Protein AF-A0A1B6JNM9-F1 (afdb_monomer_lite)

Structure (mmCIF, N/CA/C/O backbone):
data_AF-A0A1B6JNM9-F1
#
_entry.id   AF-A0A1B6JNM9-F1
#
loop_
_atom_site.group_PDB
_atom_site.id
_atom_site.type_symbol
_atom_site.label_atom_id
_atom_site.label_alt_id
_atom_site.label_comp_id
_atom_site.label_asym_id
_atom_site.label_entity_id
_atom_site.label_seq_id
_atom_site.pdbx_PDB_ins_code
_atom_site.Cartn_x
_atom_site.Cartn_y
_atom_site.Cartn_z
_atom_site.occupancy
_atom_site.B_iso_or_equiv
_atom_site.auth_seq_id
_atom_site.auth_comp_id
_atom_site.auth_asym_id
_atom_site.auth_atom_id
_atom_site.pdbx_PDB_model_num
ATOM 1 N N . THR A 1 1 ? 8.263 12.768 -8.893 1.00 50.78 1 THR A N 1
ATOM 2 C CA . THR A 1 1 ? 8.268 12.253 -10.274 1.00 50.78 1 THR A CA 1
ATOM 3 C C . THR A 1 1 ? 9.257 11.114 -10.328 1.00 50.78 1 THR A C 1
ATOM 5 O O . THR A 1 1 ? 10.409 11.354 -9.995 1.00 50.78 1 THR A O 1
ATOM 8 N N . SER A 1 2 ? 8.808 9.894 -10.632 1.00 65.62 2 SER A N 1
ATOM 9 C CA . SER A 1 2 ? 9.723 8.772 -10.884 1.00 65.62 2 SER A CA 1
ATOM 10 C C . SER A 1 2 ? 10.140 8.798 -12.348 1.00 65.62 2 SER A C 1
ATOM 12 O O . SER A 1 2 ? 9.309 9.131 -13.192 1.00 65.62 2 SER A O 1
ATOM 14 N N . MET A 1 3 ? 11.403 8.494 -12.642 1.00 80.25 3 MET A N 1
ATOM 15 C CA . MET A 1 3 ? 11.956 8.592 -14.002 1.00 80.25 3 MET A CA 1
ATOM 16 C C . MET A 1 3 ? 12.302 7.239 -14.626 1.00 80.25 3 MET A C 1
ATOM 18 O O . MET A 1 3 ? 12.676 7.210 -15.795 1.00 80.25 3 MET A O 1
ATOM 22 N N . ILE A 1 4 ? 12.184 6.137 -13.877 1.00 91.81 4 ILE A N 1
ATOM 23 C CA . ILE A 1 4 ? 12.543 4.803 -14.363 1.00 91.81 4 ILE A CA 1
ATOM 24 C C . ILE A 1 4 ? 11.464 3.774 -13.994 1.00 91.81 4 ILE A C 1
ATOM 26 O O . ILE A 1 4 ? 11.081 3.694 -12.824 1.00 91.81 4 ILE A O 1
ATOM 30 N N . PRO A 1 5 ? 10.983 2.970 -14.956 1.00 94.12 5 PRO A N 1
ATOM 31 C CA . PRO A 1 5 ? 10.408 1.659 -14.691 1.00 94.12 5 PRO A CA 1
ATOM 32 C C . PRO A 1 5 ? 11.414 0.765 -13.955 1.00 94.12 5 PRO A C 1
ATOM 34 O O . PRO A 1 5 ? 12.545 0.580 -14.406 1.00 94.12 5 PRO A O 1
ATOM 37 N N . VAL A 1 6 ? 10.989 0.194 -12.833 1.00 95.62 6 VAL A N 1
ATOM 38 C CA . VAL A 1 6 ? 11.752 -0.745 -12.005 1.00 95.62 6 VAL A CA 1
ATOM 39 C C . VAL A 1 6 ? 11.364 -2.164 -12.423 1.00 95.62 6 VAL A C 1
ATOM 41 O O . VAL A 1 6 ? 10.497 -2.805 -11.825 1.00 95.62 6 VAL A O 1
ATOM 44 N N . VAL A 1 7 ? 11.968 -2.623 -13.518 1.00 96.25 7 VAL A N 1
ATOM 45 C CA . VAL A 1 7 ? 11.680 -3.909 -14.166 1.00 96.25 7 VAL A CA 1
ATOM 46 C C . VAL A 1 7 ? 12.997 -4.575 -14.553 1.00 96.25 7 VAL A C 1
ATOM 48 O O . VAL A 1 7 ? 13.847 -3.935 -15.170 1.00 96.25 7 VAL A O 1
ATOM 51 N N . ASP A 1 8 ? 13.156 -5.855 -14.215 1.00 96.50 8 ASP A N 1
ATOM 52 C CA . ASP A 1 8 ? 14.312 -6.644 -14.639 1.00 96.50 8 ASP A CA 1
ATOM 53 C C . ASP A 1 8 ? 14.248 -6.906 -16.152 1.00 96.50 8 ASP A C 1
ATOM 55 O O . ASP A 1 8 ? 13.318 -7.525 -16.666 1.00 96.50 8 ASP A O 1
ATOM 59 N N . SER A 1 9 ? 15.241 -6.375 -16.855 1.00 96.19 9 SER A N 1
ATOM 60 C CA . SER A 1 9 ? 15.452 -6.479 -18.299 1.00 96.19 9 SER A CA 1
ATOM 61 C C . SER A 1 9 ? 16.778 -7.178 -18.623 1.00 96.19 9 SER A C 1
ATOM 63 O O . SER A 1 9 ? 17.256 -7.095 -19.751 1.00 96.19 9 SER A O 1
ATOM 65 N N . SER A 1 10 ? 17.398 -7.868 -17.661 1.00 95.94 10 SER A N 1
ATOM 66 C CA . SER A 1 10 ? 18.721 -8.488 -17.826 1.00 95.94 10 SER A CA 1
ATOM 67 C C . SER A 1 10 ? 18.779 -9.564 -18.912 1.00 95.94 10 SER A C 1
ATOM 69 O O . SER A 1 10 ? 19.821 -9.743 -19.537 1.00 95.94 10 SER A O 1
ATOM 71 N N . GLY A 1 11 ? 17.649 -10.207 -19.216 1.00 94.19 11 GLY A N 1
ATOM 72 C CA . GLY A 1 11 ? 17.510 -11.146 -20.333 1.00 94.19 11 GLY A CA 1
ATOM 73 C C . GLY A 1 11 ? 17.324 -10.501 -21.715 1.00 94.19 11 GLY A C 1
ATOM 74 O O . GLY A 1 11 ? 17.056 -11.215 -22.677 1.00 94.19 11 GLY A O 1
ATOM 75 N N . ALA A 1 12 ? 17.409 -9.172 -21.856 1.00 95.75 12 ALA A N 1
ATOM 76 C CA . ALA A 1 12 ? 17.079 -8.488 -23.112 1.00 95.75 12 ALA A CA 1
ATOM 77 C C . ALA A 1 12 ? 17.944 -8.917 -24.310 1.00 95.75 12 ALA A C 1
ATOM 79 O O . ALA A 1 12 ? 17.428 -8.981 -25.426 1.00 95.75 12 ALA A O 1
ATOM 80 N N . SER A 1 13 ? 19.217 -9.258 -24.097 1.00 93.31 13 SER A N 1
ATOM 81 C CA . SER A 1 13 ? 20.146 -9.662 -25.165 1.00 93.31 13 SER A CA 1
ATOM 82 C C . SER A 1 13 ? 19.743 -10.956 -25.884 1.00 93.31 13 SER A C 1
ATOM 84 O O . SER A 1 13 ? 20.163 -11.189 -27.017 1.00 93.31 13 SER A O 1
ATOM 86 N N . GLU A 1 14 ? 18.886 -11.784 -25.277 1.00 94.88 14 GLU A N 1
ATOM 87 C CA . GLU A 1 14 ? 18.333 -12.984 -25.919 1.00 94.88 14 GLU A CA 1
ATOM 88 C C . GLU A 1 14 ? 17.315 -12.646 -27.023 1.00 94.88 14 GLU A C 1
ATOM 90 O O . GLU A 1 14 ? 17.137 -13.423 -27.965 1.00 94.88 14 GLU A O 1
ATOM 95 N N . TYR A 1 15 ? 16.649 -11.490 -26.922 1.00 94.75 15 TYR A N 1
ATOM 96 C CA . TYR A 1 15 ? 15.498 -11.129 -27.758 1.00 94.75 15 TYR A CA 1
ATOM 97 C C . TYR A 1 15 ? 15.762 -9.919 -28.662 1.00 94.75 15 TYR A C 1
ATOM 99 O O . TYR A 1 15 ? 15.246 -9.866 -29.780 1.00 94.75 15 TYR A O 1
ATOM 107 N N . TRP A 1 16 ? 16.582 -8.970 -28.209 1.00 95.31 16 TRP A N 1
ATOM 108 C CA . TRP A 1 16 ? 16.870 -7.717 -28.905 1.00 95.31 16 TRP A CA 1
ATOM 109 C C . TRP A 1 16 ? 18.273 -7.756 -29.509 1.00 95.31 16 TRP A C 1
ATOM 111 O O . TRP A 1 16 ? 19.265 -7.877 -28.798 1.00 95.31 16 TRP A O 1
ATOM 121 N N . LYS A 1 17 ? 18.358 -7.657 -30.842 1.00 93.25 17 LYS A N 1
ATOM 122 C CA . LYS A 1 17 ? 19.633 -7.689 -31.592 1.00 93.25 17 LYS A CA 1
ATOM 123 C C . LYS A 1 17 ? 20.199 -6.300 -31.892 1.00 93.25 17 LYS A C 1
ATOM 125 O O . LYS A 1 17 ? 21.282 -6.194 -32.455 1.00 93.25 17 LYS A O 1
ATOM 130 N N . ASP A 1 18 ? 19.433 -5.261 -31.589 1.00 96.12 18 ASP A N 1
ATOM 131 C CA . ASP A 1 18 ? 19.713 -3.849 -31.849 1.00 96.12 18 ASP A CA 1
ATOM 132 C C . ASP A 1 18 ? 20.127 -3.087 -30.580 1.00 96.12 18 ASP A C 1
ATOM 134 O O . ASP A 1 18 ? 20.038 -1.862 -30.560 1.00 96.12 18 ASP A O 1
ATOM 138 N N . LEU A 1 19 ? 20.537 -3.794 -29.521 1.00 96.31 19 LEU A N 1
ATOM 139 C CA . LEU A 1 19 ? 21.015 -3.166 -28.291 1.00 96.31 19 LEU A CA 1
ATOM 140 C C . LEU A 1 19 ? 22.352 -2.457 -28.535 1.00 96.31 19 LEU A C 1
ATOM 142 O O . LEU A 1 19 ? 23.243 -2.999 -29.193 1.00 96.31 19 LEU A O 1
ATOM 146 N N . THR A 1 20 ? 22.500 -1.247 -27.995 1.00 96.75 20 THR A N 1
ATOM 147 C CA . THR A 1 20 ? 23.818 -0.595 -27.907 1.00 96.75 20 THR A CA 1
ATOM 148 C C . THR A 1 20 ? 24.644 -1.195 -26.768 1.00 96.75 20 THR A C 1
ATOM 150 O O . THR A 1 20 ? 24.095 -1.825 -25.864 1.00 96.75 20 THR A O 1
ATOM 153 N N . GLU A 1 21 ? 25.961 -0.967 -26.768 1.00 95.88 21 GLU A N 1
ATOM 154 C CA . GLU A 1 21 ? 26.847 -1.412 -25.678 1.00 95.88 21 GLU A CA 1
ATOM 155 C C . GLU A 1 21 ? 26.369 -0.873 -24.317 1.00 95.88 21 GLU A C 1
ATOM 157 O O . GLU A 1 21 ? 26.336 -1.594 -23.320 1.00 95.88 21 GLU A O 1
ATOM 162 N N . GLU A 1 22 ? 25.907 0.379 -24.277 1.00 95.62 22 GLU A N 1
ATOM 163 C CA . GLU A 1 22 ? 25.342 0.984 -23.072 1.00 95.62 22 GLU A CA 1
ATOM 164 C C . GLU A 1 22 ? 24.016 0.333 -22.660 1.00 95.62 22 GLU A C 1
ATOM 166 O O . GLU A 1 22 ? 23.807 0.083 -21.472 1.00 95.62 22 GLU A O 1
ATOM 171 N N . GLU A 1 23 ? 23.124 0.040 -23.613 1.00 96.81 23 GLU A N 1
ATOM 172 C CA . GLU A 1 23 ? 21.859 -0.648 -23.329 1.00 96.81 23 GLU A CA 1
ATOM 173 C C . GLU A 1 23 ? 22.097 -2.059 -22.777 1.00 96.81 23 GLU A C 1
ATOM 175 O O . GLU A 1 23 ? 21.402 -2.464 -21.846 1.00 96.81 23 GLU A O 1
ATOM 180 N N . GLU A 1 24 ? 23.090 -2.792 -23.287 1.00 96.06 24 GLU A N 1
ATOM 181 C CA . GLU A 1 24 ? 23.466 -4.112 -22.765 1.00 96.06 24 GLU A CA 1
ATOM 182 C C . GLU A 1 24 ? 23.932 -4.037 -21.306 1.00 96.06 24 GLU A C 1
ATOM 184 O O . GLU A 1 24 ? 23.453 -4.802 -20.462 1.00 96.06 24 GLU A O 1
ATOM 189 N N . VAL A 1 25 ? 24.815 -3.084 -20.982 1.00 97.00 25 VAL A N 1
ATOM 190 C CA . VAL A 1 25 ? 25.298 -2.881 -19.606 1.00 97.00 25 VAL A CA 1
ATOM 191 C C . VAL A 1 25 ? 24.153 -2.496 -18.669 1.00 97.00 25 VAL A C 1
ATOM 193 O O . VAL A 1 25 ? 24.043 -3.042 -17.567 1.00 97.00 25 VAL A O 1
ATOM 196 N N . VAL A 1 26 ? 23.280 -1.579 -19.096 1.00 96.50 26 VAL A N 1
ATOM 197 C CA . VAL A 1 26 ? 22.133 -1.139 -18.290 1.00 96.50 26 VAL A CA 1
ATOM 198 C C . VAL A 1 26 ? 21.152 -2.289 -18.076 1.00 96.50 26 VAL A C 1
ATOM 200 O O . VAL A 1 26 ? 20.758 -2.527 -16.935 1.00 96.50 26 VAL A O 1
ATOM 203 N N . CYS A 1 27 ? 20.805 -3.042 -19.125 1.00 96.81 27 CYS A N 1
ATOM 204 C CA . CYS A 1 27 ? 19.970 -4.238 -19.018 1.00 96.81 27 CYS A CA 1
ATOM 205 C C . CYS A 1 27 ? 20.553 -5.225 -18.005 1.00 96.81 27 CYS A C 1
ATOM 207 O O . CYS A 1 27 ? 19.851 -5.613 -17.073 1.00 96.81 27 CYS A O 1
ATOM 209 N N . ALA A 1 28 ? 21.836 -5.578 -18.111 1.00 96.62 28 ALA A N 1
ATOM 210 C CA . ALA A 1 28 ? 22.474 -6.498 -17.169 1.00 96.62 28 ALA A CA 1
ATOM 211 C C . ALA A 1 28 ? 22.378 -6.002 -15.712 1.00 96.62 28 ALA A C 1
ATOM 213 O O . ALA A 1 28 ? 22.072 -6.784 -14.806 1.00 96.62 28 ALA A O 1
ATOM 214 N N . ALA A 1 29 ? 22.560 -4.697 -15.484 1.00 97.00 29 ALA A N 1
ATOM 215 C CA . ALA A 1 29 ? 22.451 -4.089 -14.160 1.00 97.00 29 ALA A CA 1
ATOM 216 C C . ALA A 1 29 ? 21.027 -4.140 -13.573 1.00 97.00 29 ALA A C 1
ATOM 218 O O . ALA A 1 29 ? 20.876 -4.165 -12.350 1.00 97.00 29 ALA A O 1
ATOM 219 N N . THR A 1 30 ? 19.978 -4.207 -14.406 1.00 97.00 30 THR A N 1
ATOM 220 C CA . THR A 1 30 ? 18.587 -4.271 -13.914 1.00 97.00 30 THR A CA 1
ATOM 221 C C . THR A 1 30 ? 18.257 -5.540 -13.118 1.00 97.00 30 THR A C 1
ATOM 223 O O . THR A 1 30 ? 17.308 -5.519 -12.335 1.00 97.00 30 THR A O 1
ATOM 226 N N . SER A 1 31 ? 19.076 -6.594 -13.220 1.00 96.88 31 SER A N 1
ATOM 227 C CA . SER A 1 31 ? 18.957 -7.806 -12.388 1.00 96.88 31 SER A CA 1
ATOM 228 C C . SER A 1 31 ? 19.020 -7.519 -10.880 1.00 96.88 31 SER A C 1
ATOM 230 O O . SER A 1 31 ? 18.436 -8.248 -10.084 1.00 96.88 31 SER A O 1
ATOM 232 N N . GLN A 1 32 ? 19.674 -6.425 -10.472 1.00 97.56 32 GLN A N 1
ATOM 233 C CA . GLN A 1 32 ? 19.828 -6.031 -9.064 1.00 97.56 32 GLN A CA 1
ATOM 234 C C . GLN A 1 32 ? 18.662 -5.182 -8.533 1.00 97.56 32 GLN A C 1
ATOM 236 O O . GLN A 1 32 ? 18.652 -4.799 -7.362 1.00 97.56 32 GLN A O 1
ATOM 241 N N . LEU A 1 33 ? 17.674 -4.841 -9.370 1.00 97.19 33 LEU A N 1
ATOM 242 C CA . LEU A 1 33 ? 16.578 -3.958 -8.960 1.00 97.19 33 LEU A CA 1
ATOM 243 C C . LEU A 1 33 ? 15.683 -4.586 -7.891 1.00 97.19 33 LEU A C 1
ATOM 245 O O . LEU A 1 33 ? 15.197 -3.866 -7.019 1.00 97.19 33 LEU A O 1
ATOM 249 N N . GLU A 1 34 ? 15.465 -5.904 -7.931 1.00 97.88 34 GLU A N 1
ATOM 250 C CA . GLU A 1 34 ? 14.709 -6.588 -6.878 1.00 97.88 34 GLU A CA 1
ATOM 251 C C . GLU A 1 34 ? 15.431 -6.464 -5.531 1.00 97.88 34 GLU A C 1
ATOM 253 O O . GLU A 1 34 ? 14.827 -6.009 -4.558 1.00 97.88 34 GLU A O 1
ATOM 258 N N . ASP A 1 35 ? 16.731 -6.765 -5.494 1.00 98.06 35 ASP A N 1
ATOM 259 C CA . ASP A 1 35 ? 17.555 -6.653 -4.287 1.00 98.06 35 ASP A CA 1
ATOM 260 C C . ASP A 1 35 ? 17.564 -5.224 -3.738 1.00 98.06 35 ASP A C 1
ATOM 262 O O . ASP A 1 35 ? 17.352 -5.018 -2.542 1.00 98.06 35 ASP A O 1
ATOM 266 N N . PHE A 1 36 ? 17.708 -4.226 -4.615 1.00 97.56 36 PHE A N 1
ATOM 267 C CA . PHE A 1 36 ? 17.618 -2.816 -4.240 1.00 97.56 36 PHE A CA 1
ATOM 268 C C . PHE A 1 36 ? 16.279 -2.480 -3.567 1.00 97.56 36 PHE A C 1
ATOM 270 O O . PHE A 1 36 ? 16.261 -1.829 -2.519 1.00 97.56 36 PHE A O 1
ATOM 277 N N . VAL A 1 37 ? 15.153 -2.923 -4.140 1.00 97.94 37 VAL A N 1
ATOM 278 C CA . VAL A 1 37 ? 13.820 -2.681 -3.564 1.00 97.94 37 VAL A CA 1
ATOM 279 C C . VAL A 1 37 ? 13.704 -3.341 -2.192 1.00 97.94 37 VAL A C 1
ATOM 281 O O . VAL A 1 37 ? 13.214 -2.715 -1.251 1.00 97.94 37 VAL A O 1
ATOM 284 N N . LEU A 1 38 ? 14.155 -4.588 -2.055 1.00 98.31 38 LEU A N 1
ATOM 285 C CA . LEU A 1 38 ? 14.068 -5.320 -0.793 1.00 98.31 38 LEU A CA 1
ATOM 286 C C . LEU A 1 38 ? 14.961 -4.703 0.291 1.00 98.31 38 LEU A C 1
ATOM 288 O O . LEU A 1 38 ? 14.504 -4.559 1.427 1.00 98.31 38 LEU A O 1
ATOM 292 N N . GLU A 1 39 ? 16.181 -4.282 -0.049 1.00 98.12 39 GLU A N 1
ATOM 293 C CA . GLU A 1 39 ? 17.072 -3.602 0.893 1.00 98.12 39 GLU A CA 1
ATOM 294 C C . GLU A 1 39 ? 16.522 -2.227 1.290 1.00 98.12 39 GLU A C 1
ATOM 296 O O . GLU A 1 39 ? 16.519 -1.883 2.474 1.00 98.12 39 GLU A O 1
ATOM 301 N N . PHE A 1 40 ? 15.987 -1.455 0.340 1.00 96.88 40 PHE A N 1
ATOM 302 C CA . PHE A 1 40 ? 15.312 -0.189 0.633 1.00 96.88 40 PHE A CA 1
ATOM 303 C C . PHE A 1 40 ? 14.173 -0.382 1.646 1.00 96.88 40 PHE A C 1
ATOM 305 O O . PHE A 1 40 ? 14.091 0.353 2.634 1.00 96.88 40 PHE A O 1
ATOM 312 N N . LEU A 1 41 ? 13.339 -1.409 1.448 1.00 97.25 41 LEU A N 1
ATOM 313 C CA . LEU A 1 41 ? 12.285 -1.784 2.391 1.00 97.25 41 LEU A CA 1
ATOM 314 C C . LEU A 1 41 ? 12.845 -2.078 3.788 1.00 97.25 41 LEU A C 1
ATOM 316 O O . LEU A 1 41 ? 12.309 -1.554 4.760 1.00 97.25 41 LEU A O 1
ATOM 320 N N . ASP A 1 42 ? 13.927 -2.854 3.902 1.00 96.38 42 ASP A N 1
ATOM 321 C CA . ASP A 1 42 ? 14.558 -3.155 5.196 1.00 96.38 42 ASP A CA 1
ATOM 322 C C . ASP A 1 42 ? 15.031 -1.893 5.922 1.00 96.38 42 ASP A C 1
ATOM 324 O O . ASP A 1 42 ? 14.848 -1.766 7.138 1.00 96.38 42 ASP A O 1
ATOM 328 N N . ARG A 1 43 ? 15.601 -0.925 5.194 1.00 95.38 43 ARG A N 1
ATOM 329 C CA . ARG A 1 43 ? 16.018 0.358 5.784 1.00 95.38 43 ARG A CA 1
ATOM 330 C C . ARG A 1 43 ? 14.826 1.178 6.251 1.00 95.38 43 ARG A C 1
ATOM 332 O O . ARG A 1 43 ? 14.882 1.753 7.337 1.00 95.38 43 ARG A O 1
ATOM 339 N N . CYS A 1 44 ? 13.743 1.209 5.480 1.00 94.44 44 CYS A N 1
ATOM 340 C CA . CYS A 1 44 ? 12.521 1.894 5.887 1.00 94.44 44 CYS A CA 1
ATOM 341 C C . CYS A 1 44 ? 11.853 1.221 7.087 1.00 94.44 44 CYS A C 1
ATOM 343 O O . CYS A 1 44 ? 11.461 1.914 8.018 1.00 94.44 44 CYS A O 1
ATOM 345 N N . PHE A 1 45 ? 11.771 -0.107 7.114 1.00 94.00 45 PHE A N 1
ATOM 346 C CA . PHE A 1 45 ? 11.237 -0.854 8.252 1.00 94.00 45 PHE A CA 1
ATOM 347 C C . PHE A 1 45 ? 12.072 -0.639 9.511 1.00 94.00 45 PHE A C 1
ATOM 349 O O . PHE A 1 45 ? 11.518 -0.333 10.563 1.00 94.00 45 PHE A O 1
ATOM 356 N N . SER A 1 46 ? 13.400 -0.663 9.382 1.00 92.62 46 SER A N 1
ATOM 357 C CA . SER A 1 46 ? 14.305 -0.317 10.482 1.00 92.62 46 SER A CA 1
ATOM 358 C C . SER A 1 46 ? 14.083 1.117 10.971 1.00 92.62 46 SER A C 1
ATOM 360 O O . SER A 1 46 ? 14.087 1.368 12.172 1.00 92.62 46 SER A O 1
ATOM 362 N N . LEU A 1 47 ? 13.864 2.078 10.068 1.00 90.62 47 LEU A N 1
ATOM 363 C CA . LEU A 1 47 ? 13.551 3.457 10.450 1.00 90.62 47 LEU A CA 1
ATOM 364 C C . LEU A 1 47 ? 12.232 3.542 11.232 1.00 90.62 47 LEU A C 1
ATOM 366 O O . LEU A 1 47 ? 12.164 4.278 12.216 1.00 90.62 47 LEU A O 1
ATOM 370 N N . VAL A 1 48 ? 11.207 2.785 10.828 1.00 89.75 48 VAL A N 1
ATOM 371 C CA . VAL A 1 48 ? 9.929 2.738 11.551 1.00 89.75 48 VAL A CA 1
ATOM 372 C C . VAL A 1 48 ? 10.080 2.103 12.930 1.00 89.75 48 VAL A C 1
ATOM 374 O O . VAL A 1 48 ? 9.585 2.675 13.895 1.00 89.75 48 VAL A O 1
ATOM 377 N N . ASP A 1 49 ? 10.801 0.986 13.039 1.00 86.19 49 ASP A N 1
ATOM 378 C CA . ASP A 1 49 ? 11.058 0.314 14.320 1.00 86.19 49 ASP A CA 1
ATOM 379 C C . ASP A 1 49 ? 11.759 1.234 15.328 1.00 86.19 49 ASP A C 1
ATOM 381 O O . ASP A 1 49 ? 11.502 1.159 16.524 1.00 86.19 49 ASP A O 1
ATOM 385 N N . ASN A 1 50 ? 12.639 2.118 14.850 1.00 84.81 50 ASN A N 1
ATOM 386 C CA . ASN A 1 50 ? 13.340 3.082 15.699 1.00 84.81 50 ASN A CA 1
ATOM 387 C C . ASN A 1 50 ? 12.543 4.380 15.927 1.00 84.81 50 ASN A C 1
ATOM 389 O O . ASN A 1 50 ? 12.970 5.239 16.694 1.00 84.81 50 ASN A O 1
ATOM 393 N N . SER A 1 51 ? 11.392 4.539 15.271 1.00 77.31 51 SER A N 1
ATOM 394 C CA . SER A 1 51 ? 10.494 5.686 15.433 1.00 77.31 51 SER A CA 1
ATOM 395 C C . SER A 1 51 ? 9.418 5.365 16.473 1.00 77.31 51 SER A C 1
ATOM 397 O O . SER A 1 51 ? 8.236 5.271 16.144 1.00 77.31 51 SER A O 1
ATOM 399 N N . VAL A 1 52 ? 9.829 5.161 17.727 1.00 67.44 52 VAL A N 1
ATOM 400 C CA . VAL A 1 52 ? 8.917 4.910 18.856 1.00 67.44 52 VAL A CA 1
ATOM 401 C C . VAL A 1 52 ? 8.695 6.201 19.637 1.00 67.44 52 VAL A C 1
ATOM 403 O O . VAL A 1 52 ? 9.602 7.020 19.786 1.00 67.44 52 VAL A O 1
ATOM 406 N N . LEU A 1 53 ? 7.481 6.386 20.154 1.00 64.06 53 LEU A N 1
ATOM 407 C CA . LEU A 1 53 ? 7.152 7.506 21.026 1.00 64.06 53 LEU A CA 1
ATOM 408 C C . LEU A 1 53 ? 7.877 7.337 22.379 1.00 64.06 53 LEU A C 1
ATOM 410 O O . LEU A 1 53 ? 7.421 6.615 23.263 1.00 64.06 53 LEU A O 1
ATOM 414 N N . GLU A 1 54 ? 9.030 7.990 22.552 1.00 54.50 54 GLU A N 1
ATOM 415 C CA . GLU A 1 54 ? 9.721 8.032 23.845 1.00 54.50 54 GLU A CA 1
ATOM 416 C C . GLU A 1 54 ? 8.973 8.965 24.809 1.00 54.50 54 GLU A C 1
ATOM 418 O O . GLU A 1 54 ? 9.044 10.195 24.717 1.00 54.50 54 GLU A O 1
ATOM 423 N N . SER A 1 55 ? 8.253 8.384 25.773 1.00 49.47 55 SER A N 1
ATOM 424 C CA . SER A 1 55 ? 7.594 9.130 26.851 1.00 49.47 55 SER A CA 1
ATOM 425 C C . SER A 1 55 ? 8.628 9.696 27.836 1.00 49.47 55 SER A C 1
ATOM 427 O O . SER A 1 55 ? 8.831 9.174 28.929 1.00 49.47 55 SER A O 1
ATOM 429 N N . THR A 1 56 ? 9.283 10.795 27.466 1.00 48.56 56 THR A N 1
ATOM 430 C CA . THR A 1 56 ? 10.302 11.473 28.293 1.00 48.56 56 THR A CA 1
ATOM 431 C C . THR A 1 56 ? 9.716 12.356 29.405 1.00 48.56 56 THR A C 1
ATOM 433 O O . THR A 1 56 ? 10.467 12.943 30.185 1.00 48.56 56 THR A O 1
ATOM 436 N N . ARG A 1 57 ? 8.383 12.477 29.514 1.00 51.78 57 ARG A N 1
ATOM 437 C CA . ARG A 1 57 ? 7.708 13.339 30.502 1.00 51.78 57 ARG A CA 1
ATOM 438 C C . ARG A 1 57 ? 6.482 12.655 31.106 1.00 51.78 57 ARG A C 1
ATOM 440 O O . ARG A 1 57 ? 5.480 12.474 30.427 1.00 51.78 57 ARG A O 1
ATOM 447 N N . LEU A 1 58 ? 6.548 12.354 32.404 1.00 53.41 58 LEU A N 1
ATOM 448 C CA . LEU A 1 58 ? 5.465 11.742 33.192 1.00 53.41 58 LEU A CA 1
ATOM 449 C C . LEU A 1 58 ? 4.209 12.635 33.343 1.00 53.41 58 LEU A C 1
ATOM 451 O O . LEU A 1 58 ? 3.177 12.143 33.779 1.00 53.41 58 LEU A O 1
ATOM 455 N N . GLU A 1 59 ? 4.268 13.923 32.976 1.00 42.16 59 GLU A N 1
ATOM 456 C CA . GLU A 1 59 ? 3.244 14.929 33.326 1.00 42.16 59 GLU A CA 1
ATOM 457 C C . GLU A 1 59 ? 2.443 15.515 32.145 1.00 42.16 59 GLU A C 1
ATOM 459 O O . GLU A 1 59 ? 1.692 16.474 32.323 1.00 42.16 59 GLU A O 1
ATOM 464 N N . GLN A 1 60 ? 2.567 14.998 30.919 1.00 46.19 60 GLN A N 1
ATOM 465 C CA . GLN A 1 60 ? 1.741 15.509 29.817 1.00 46.19 60 GLN A CA 1
ATOM 466 C C . GLN A 1 60 ? 0.386 14.794 29.770 1.00 46.19 60 GLN A C 1
ATOM 468 O O . GLN A 1 60 ? 0.315 13.617 29.422 1.00 46.19 60 GLN A O 1
ATOM 473 N N . ASN A 1 61 ? -0.675 15.543 30.106 1.00 44.16 61 ASN A N 1
ATOM 474 C CA . ASN A 1 61 ? -2.088 15.200 29.896 1.00 44.16 61 ASN A CA 1
ATOM 475 C C . ASN A 1 61 ? -2.283 14.382 28.608 1.00 44.16 61 ASN A C 1
ATOM 477 O O . ASN A 1 61 ? -1.742 14.756 27.565 1.00 44.16 61 ASN A O 1
ATOM 481 N N . ASP A 1 62 ? -3.102 13.326 28.654 1.00 51.72 62 ASP A N 1
ATOM 482 C CA . ASP A 1 62 ? -3.316 12.370 27.550 1.00 51.72 62 ASP A CA 1
ATOM 483 C C . ASP A 1 62 ? -3.697 13.012 26.201 1.00 51.72 62 ASP A C 1
ATOM 485 O O . ASP A 1 62 ? -3.460 12.431 25.144 1.00 51.72 62 ASP A O 1
ATOM 489 N N . GLN A 1 63 ? -4.195 14.251 26.206 1.00 46.34 63 GLN A N 1
ATOM 490 C CA . GLN A 1 63 ? -4.471 15.031 24.994 1.00 46.34 63 GLN A CA 1
ATOM 491 C C . GLN A 1 63 ? -3.206 15.438 24.210 1.00 46.34 63 GLN A C 1
ATOM 493 O O . GLN A 1 63 ? -3.258 15.540 22.988 1.00 46.34 63 GLN A O 1
ATOM 498 N N . ASN A 1 64 ? -2.059 15.622 24.873 1.00 47.56 64 ASN A N 1
ATOM 499 C CA . ASN A 1 64 ? -0.799 15.993 24.215 1.00 47.56 64 ASN A CA 1
ATOM 500 C C . ASN A 1 64 ? -0.025 14.784 23.667 1.00 47.56 64 ASN A C 1
ATOM 502 O O . ASN A 1 64 ? 0.770 14.954 22.746 1.00 47.56 64 ASN A O 1
ATOM 506 N N . LYS A 1 65 ? -0.279 13.563 24.165 1.00 53.19 65 LYS A N 1
ATOM 507 C CA . LYS A 1 65 ? 0.343 12.327 23.641 1.00 53.19 65 LYS A CA 1
ATOM 508 C C . LYS A 1 65 ? -0.073 12.020 22.199 1.00 53.19 65 LYS A C 1
ATOM 510 O O . LYS A 1 65 ? 0.648 11.347 21.475 1.00 53.19 65 LYS A O 1
ATOM 515 N N . GLN A 1 66 ? -1.220 12.541 21.761 1.00 53.25 66 GLN A N 1
ATOM 516 C CA . GLN A 1 66 ? -1.715 12.376 20.391 1.00 53.25 66 GLN A CA 1
ATOM 517 C C . GLN A 1 66 ? -1.104 13.378 19.399 1.00 53.25 66 GLN A C 1
ATOM 519 O O . GLN A 1 66 ? -1.278 13.228 18.183 1.00 53.25 66 GLN A O 1
ATOM 524 N N . GLN A 1 67 ? -0.396 14.406 19.882 1.00 60.84 67 GLN A N 1
ATOM 525 C CA . GLN A 1 67 ? 0.137 15.460 19.031 1.00 60.84 67 GLN A CA 1
ATOM 526 C C . GLN A 1 67 ? 1.523 15.085 18.506 1.00 60.84 67 GLN A C 1
ATOM 528 O O . GLN A 1 67 ? 2.545 15.301 19.150 1.00 60.84 67 GLN A O 1
ATOM 533 N N . ARG A 1 68 ? 1.534 14.535 17.291 1.00 66.62 68 ARG A N 1
ATOM 534 C CA . ARG A 1 68 ? 2.759 14.157 16.583 1.00 66.62 68 ARG A CA 1
ATOM 535 C C . ARG A 1 68 ? 3.722 15.319 16.434 1.00 66.62 68 ARG A C 1
ATOM 537 O O . ARG A 1 68 ? 3.324 16.439 16.087 1.00 66.62 68 ARG A O 1
ATOM 544 N N . SER A 1 69 ? 5.007 15.017 16.572 1.00 79.44 69 SER A N 1
ATOM 545 C CA . SER A 1 69 ? 6.048 15.976 16.236 1.00 79.44 69 SER A CA 1
ATOM 546 C C . SER A 1 69 ? 5.960 16.349 14.755 1.00 79.44 69 SER A C 1
ATOM 548 O O . SER A 1 69 ? 5.658 15.529 13.881 1.00 79.44 69 SER A O 1
ATOM 550 N N . ARG A 1 70 ? 6.280 17.606 14.428 1.00 80.31 70 ARG A N 1
ATOM 551 C CA . ARG A 1 70 ? 6.434 18.039 13.030 1.00 80.31 70 ARG A CA 1
ATOM 552 C C . ARG A 1 70 ? 7.424 17.138 12.284 1.00 80.31 70 ARG A C 1
ATOM 554 O O . ARG A 1 70 ? 7.209 16.869 11.107 1.00 80.31 70 ARG A O 1
ATOM 561 N N . MET A 1 71 ? 8.465 16.660 12.971 1.00 81.75 71 MET A N 1
ATOM 562 C CA . MET A 1 71 ? 9.465 15.770 12.384 1.00 81.75 71 MET A CA 1
ATOM 563 C C . MET A 1 71 ? 8.869 14.410 12.001 1.00 81.75 71 MET A C 1
ATOM 565 O O . MET A 1 71 ? 9.070 13.963 10.880 1.00 81.75 71 MET A O 1
ATOM 569 N N . GLU A 1 72 ? 8.073 13.791 12.873 1.00 82.62 72 GLU A N 1
ATOM 570 C CA . GLU A 1 72 ? 7.421 12.500 12.593 1.00 82.62 72 GLU A CA 1
ATOM 571 C C . GLU A 1 72 ? 6.502 12.582 11.372 1.00 82.62 72 GLU A C 1
ATOM 573 O O . GLU A 1 72 ? 6.521 11.700 10.517 1.00 82.62 72 GLU A O 1
ATOM 578 N N . ASN A 1 73 ? 5.736 13.671 11.253 1.00 84.19 73 ASN A N 1
ATOM 579 C CA . ASN A 1 73 ? 4.886 13.905 10.085 1.00 84.19 73 ASN A CA 1
ATOM 580 C C . ASN A 1 73 ? 5.712 14.059 8.796 1.00 84.19 73 ASN A C 1
ATOM 582 O O . ASN A 1 73 ? 5.308 13.571 7.743 1.00 84.19 73 ASN A O 1
ATOM 586 N N . VAL A 1 74 ? 6.864 14.736 8.857 1.00 87.38 74 VAL A N 1
ATOM 587 C CA . VAL A 1 74 ? 7.770 14.870 7.705 1.00 87.38 74 VAL A CA 1
ATOM 588 C C . VAL A 1 74 ? 8.344 13.511 7.305 1.00 87.38 74 VAL A C 1
ATOM 590 O O . VAL A 1 74 ? 8.347 13.194 6.117 1.00 87.38 74 VAL A O 1
ATOM 593 N N . VAL A 1 75 ? 8.772 12.699 8.274 1.00 87.31 75 VAL A N 1
ATOM 594 C CA . VAL A 1 75 ? 9.317 11.356 8.027 1.00 87.31 75 VAL A CA 1
ATOM 595 C C . VAL A 1 75 ? 8.266 10.436 7.407 1.00 87.31 75 VAL A C 1
ATOM 597 O O . VAL A 1 75 ? 8.541 9.820 6.381 1.00 87.31 75 VAL A O 1
ATOM 600 N N . GLU A 1 76 ? 7.048 10.387 7.953 1.00 88.81 76 GLU A N 1
ATOM 601 C CA . GLU A 1 76 ? 5.977 9.574 7.362 1.00 88.81 76 GLU A CA 1
ATOM 602 C C . GLU A 1 76 ? 5.650 10.022 5.935 1.00 88.81 76 GLU A C 1
ATOM 604 O O . GLU A 1 76 ? 5.550 9.188 5.039 1.00 88.81 76 GLU A O 1
ATOM 609 N N . ASN A 1 77 ? 5.522 11.329 5.693 1.00 90.50 77 ASN A N 1
ATOM 610 C CA . ASN A 1 77 ? 5.239 11.838 4.351 1.00 90.50 7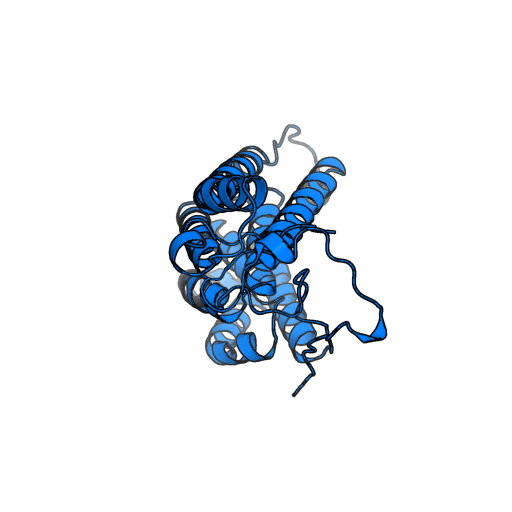7 ASN A CA 1
ATOM 611 C C . ASN A 1 77 ? 6.362 11.505 3.362 1.00 90.50 77 ASN A C 1
ATOM 613 O O . ASN A 1 77 ? 6.085 11.175 2.208 1.00 90.50 77 ASN A O 1
ATOM 617 N N . ALA A 1 78 ? 7.621 11.565 3.806 1.00 91.62 78 ALA A N 1
ATOM 618 C CA . ALA A 1 78 ? 8.762 11.163 2.996 1.00 91.62 78 ALA A CA 1
ATOM 619 C C . ALA A 1 78 ? 8.696 9.669 2.650 1.00 91.62 78 ALA A C 1
ATOM 621 O O . ALA A 1 78 ? 8.836 9.329 1.479 1.00 91.62 78 ALA A O 1
ATOM 622 N N . ILE A 1 79 ? 8.404 8.804 3.629 1.00 91.62 79 ILE A N 1
ATOM 623 C CA . ILE A 1 79 ? 8.224 7.356 3.431 1.00 91.62 79 ILE A CA 1
ATOM 624 C C . ILE A 1 79 ? 7.080 7.082 2.453 1.00 91.62 79 ILE A C 1
ATOM 626 O O . ILE A 1 79 ? 7.262 6.378 1.466 1.00 91.62 79 ILE A O 1
ATOM 630 N N . VAL A 1 80 ? 5.902 7.669 2.664 1.00 93.56 80 VAL A N 1
ATOM 631 C CA . VAL A 1 80 ? 4.756 7.470 1.763 1.00 93.56 80 VAL A CA 1
ATOM 632 C C . VAL A 1 80 ? 5.101 7.909 0.343 1.00 93.56 80 VAL A C 1
ATOM 634 O O . VAL A 1 80 ? 4.804 7.190 -0.611 1.00 93.56 80 VAL A O 1
ATOM 637 N N . SER A 1 81 ? 5.753 9.062 0.187 1.00 93.81 81 SER A N 1
ATOM 638 C CA . SER A 1 81 ? 6.158 9.585 -1.119 1.00 93.81 81 SER A CA 1
ATOM 639 C C . SER A 1 81 ? 7.153 8.661 -1.827 1.00 93.81 81 SER A C 1
ATOM 641 O O . SER A 1 81 ? 6.958 8.336 -3.000 1.00 93.81 81 SER A O 1
ATOM 643 N N . THR A 1 82 ? 8.184 8.180 -1.125 1.00 93.81 82 THR A N 1
ATOM 644 C CA . THR A 1 82 ? 9.204 7.296 -1.709 1.00 93.81 82 THR A CA 1
ATOM 645 C C . THR A 1 82 ? 8.640 5.920 -2.046 1.00 93.81 82 THR A C 1
ATOM 647 O O . THR A 1 82 ? 8.865 5.449 -3.159 1.00 93.81 82 THR A O 1
ATOM 650 N N . PHE A 1 83 ? 7.830 5.314 -1.171 1.00 95.94 83 PHE A N 1
ATOM 651 C CA . PHE A 1 83 ? 7.138 4.055 -1.473 1.00 95.94 83 PHE A CA 1
ATOM 652 C C . PHE A 1 83 ? 6.174 4.209 -2.648 1.00 95.94 83 PHE A C 1
ATOM 654 O O . PHE A 1 83 ? 6.158 3.360 -3.532 1.00 95.94 83 PHE A O 1
ATOM 661 N N . THR A 1 84 ? 5.404 5.299 -2.705 1.00 94.12 84 THR A N 1
ATOM 662 C CA . THR A 1 84 ? 4.485 5.556 -3.826 1.00 94.12 84 THR A CA 1
ATOM 663 C C . THR A 1 84 ? 5.266 5.689 -5.130 1.00 94.12 84 THR A C 1
ATOM 665 O O . THR A 1 84 ? 4.887 5.113 -6.146 1.00 94.12 84 THR A O 1
ATOM 668 N N . CYS A 1 85 ? 6.372 6.433 -5.110 1.00 93.38 85 CYS A N 1
ATOM 669 C CA . CYS A 1 85 ? 7.236 6.630 -6.268 1.00 93.38 85 CYS A CA 1
ATOM 670 C C . CYS A 1 85 ? 7.857 5.311 -6.747 1.00 93.38 85 CYS A C 1
ATOM 672 O O . CYS A 1 85 ? 7.873 5.058 -7.947 1.00 93.38 85 CYS A O 1
ATOM 674 N N . LEU A 1 86 ? 8.338 4.481 -5.819 1.00 95.75 86 LEU A N 1
ATOM 675 C CA . LEU A 1 86 ? 8.993 3.213 -6.116 1.00 95.75 86 LEU A CA 1
ATOM 676 C C . LEU A 1 86 ? 7.995 2.164 -6.613 1.00 95.75 86 LEU A C 1
ATOM 678 O O . LEU A 1 86 ? 8.147 1.648 -7.713 1.00 95.75 86 LEU A O 1
ATOM 682 N N . LEU A 1 87 ? 6.952 1.882 -5.828 1.00 96.19 87 LEU A N 1
ATOM 683 C CA . LEU A 1 87 ? 6.013 0.789 -6.090 1.00 96.19 87 LEU A CA 1
ATOM 684 C C . LEU A 1 87 ? 5.176 1.017 -7.349 1.00 96.19 87 LEU A C 1
ATOM 686 O O . LEU A 1 87 ? 4.899 0.061 -8.061 1.00 96.19 87 LEU A O 1
ATOM 690 N N . ASN A 1 88 ? 4.805 2.263 -7.672 1.00 94.56 88 ASN A N 1
ATOM 691 C CA . ASN A 1 88 ? 4.136 2.536 -8.950 1.00 94.56 88 ASN A CA 1
ATOM 692 C C . ASN A 1 88 ? 5.018 2.191 -10.151 1.00 94.56 88 ASN A C 1
ATOM 694 O O . ASN A 1 88 ? 4.495 1.997 -11.241 1.00 94.56 88 ASN A O 1
ATOM 698 N N . GLN A 1 89 ? 6.341 2.142 -9.974 1.00 95.31 89 GLN A N 1
ATOM 699 C CA . GLN A 1 89 ? 7.254 1.809 -11.055 1.00 95.31 89 GLN A CA 1
ATOM 700 C C . GLN A 1 89 ? 7.675 0.342 -11.102 1.00 95.31 89 GLN A C 1
ATOM 702 O O . GLN A 1 89 ? 8.360 -0.036 -12.047 1.00 95.31 89 GLN A O 1
ATOM 707 N N . THR A 1 90 ? 7.285 -0.496 -10.140 1.00 95.62 90 THR A N 1
ATOM 708 C CA . THR A 1 90 ? 7.733 -1.893 -10.111 1.00 95.62 90 THR A CA 1
ATOM 709 C C . THR A 1 90 ? 6.913 -2.804 -11.023 1.00 95.62 90 THR A C 1
ATOM 711 O O . THR A 1 90 ? 5.695 -2.656 -11.182 1.00 95.62 90 THR A O 1
ATOM 714 N N . SER A 1 91 ? 7.581 -3.809 -11.594 1.00 95.81 91 SER A N 1
ATOM 715 C CA . SER A 1 91 ? 6.895 -4.968 -12.171 1.00 95.81 91 SER A CA 1
ATOM 716 C C . SER A 1 91 ? 6.131 -5.746 -11.094 1.00 95.81 91 SER A C 1
ATOM 718 O O . SER A 1 91 ? 6.433 -5.671 -9.896 1.00 95.81 91 SER A O 1
ATOM 720 N N . GLN A 1 92 ? 5.152 -6.551 -11.505 1.00 95.38 92 GLN A N 1
ATOM 721 C CA . GLN A 1 92 ? 4.373 -7.382 -10.591 1.00 95.38 92 GLN A CA 1
ATOM 722 C C . GLN A 1 92 ? 5.249 -8.388 -9.838 1.00 95.38 92 GLN A C 1
ATOM 724 O O . GLN A 1 92 ? 4.961 -8.692 -8.680 1.00 95.38 92 GLN A O 1
ATOM 729 N N . GLN A 1 93 ? 6.310 -8.906 -10.460 1.00 95.81 93 GLN A N 1
ATOM 730 C CA . GLN A 1 93 ? 7.239 -9.831 -9.811 1.00 95.81 93 GLN A CA 1
ATOM 731 C C . GLN A 1 93 ? 7.919 -9.171 -8.607 1.00 95.81 93 GLN A C 1
ATOM 733 O O . GLN A 1 93 ? 7.783 -9.660 -7.483 1.00 95.81 93 GLN A O 1
ATOM 738 N N . ILE A 1 94 ? 8.564 -8.023 -8.827 1.00 97.69 94 ILE A N 1
ATOM 739 C CA . ILE A 1 94 ? 9.265 -7.280 -7.774 1.00 97.69 94 ILE A CA 1
ATOM 740 C C . ILE A 1 94 ? 8.264 -6.804 -6.713 1.00 97.69 94 ILE A C 1
ATOM 742 O O . ILE A 1 94 ? 8.507 -6.946 -5.512 1.00 97.69 94 ILE A O 1
ATOM 746 N N . PHE A 1 95 ? 7.090 -6.320 -7.136 1.00 98.12 95 PHE A N 1
ATOM 747 C CA . PHE A 1 95 ? 6.018 -5.939 -6.218 1.00 98.12 95 PHE A CA 1
ATOM 748 C C . PHE A 1 95 ? 5.597 -7.099 -5.305 1.00 98.12 95 PHE A C 1
ATOM 750 O O . PHE A 1 95 ? 5.463 -6.910 -4.098 1.00 98.12 95 PHE A O 1
ATOM 757 N N . LYS A 1 96 ? 5.417 -8.315 -5.839 1.00 98.12 96 LYS A N 1
ATOM 758 C CA . LYS A 1 96 ? 5.049 -9.502 -5.045 1.00 98.12 96 LYS A CA 1
ATOM 759 C C . LYS A 1 96 ? 6.124 -9.868 -4.024 1.00 98.12 96 LYS A C 1
ATOM 761 O O . LYS A 1 96 ? 5.785 -10.316 -2.928 1.00 98.12 96 LYS A O 1
ATOM 766 N N . SER A 1 97 ? 7.404 -9.708 -4.348 1.00 98.38 97 SER A N 1
ATOM 767 C CA . SER A 1 97 ? 8.498 -9.901 -3.385 1.00 98.38 97 SER A CA 1
ATOM 768 C C . SER A 1 97 ? 8.471 -8.851 -2.276 1.00 98.38 97 SER A C 1
ATOM 770 O O . SER A 1 97 ? 8.489 -9.208 -1.096 1.00 98.38 97 SER A O 1
ATOM 772 N N . ALA A 1 98 ? 8.307 -7.577 -2.638 1.00 98.56 98 ALA A N 1
ATOM 773 C CA . ALA A 1 98 ? 8.161 -6.480 -1.684 1.00 98.56 98 ALA A CA 1
ATOM 774 C C . ALA A 1 98 ? 6.932 -6.659 -0.770 1.00 98.56 98 ALA A C 1
ATOM 776 O O . ALA A 1 98 ? 7.027 -6.493 0.445 1.00 98.56 98 ALA A O 1
ATOM 777 N N . LEU A 1 99 ? 5.789 -7.067 -1.330 1.00 98.56 99 LEU A N 1
ATOM 778 C CA . LEU A 1 99 ? 4.548 -7.292 -0.591 1.00 98.56 99 LEU A CA 1
ATOM 779 C C . LEU A 1 99 ? 4.666 -8.472 0.385 1.00 98.56 99 LEU A C 1
ATOM 781 O O . LEU A 1 99 ? 4.198 -8.374 1.517 1.00 98.56 99 LEU A O 1
ATOM 785 N N . ARG A 1 100 ? 5.323 -9.572 -0.008 1.00 98.25 100 ARG A N 1
ATOM 786 C CA . ARG A 1 100 ? 5.611 -10.691 0.909 1.00 98.25 100 ARG A CA 1
ATOM 787 C C . ARG A 1 100 ? 6.455 -10.234 2.095 1.00 98.25 100 ARG A C 1
ATOM 789 O O . ARG A 1 100 ? 6.176 -10.614 3.229 1.00 98.25 100 ARG A O 1
ATOM 796 N N . LYS A 1 101 ? 7.456 -9.390 1.841 1.00 98.06 101 LYS A N 1
ATOM 797 C CA . LYS A 1 101 ? 8.315 -8.823 2.883 1.00 98.06 101 LYS A CA 1
ATOM 798 C C . LYS A 1 101 ? 7.538 -7.903 3.827 1.00 98.06 101 LYS A C 1
ATOM 800 O O . LYS A 1 101 ? 7.684 -8.035 5.039 1.00 98.06 101 LYS A O 1
ATOM 805 N N . LEU A 1 102 ? 6.670 -7.041 3.284 1.00 97.94 102 LEU A N 1
ATOM 806 C CA . LEU A 1 102 ? 5.747 -6.228 4.079 1.00 97.94 102 LEU A CA 1
ATOM 807 C C . LEU A 1 102 ? 4.845 -7.105 4.949 1.00 97.94 102 LEU A C 1
ATOM 809 O O . LEU A 1 102 ? 4.735 -6.850 6.141 1.00 97.94 102 LEU A O 1
ATOM 813 N N . HIS A 1 103 ? 4.222 -8.135 4.373 1.00 97.31 103 HIS A N 1
ATOM 814 C CA . HIS A 1 103 ? 3.356 -9.044 5.119 1.00 97.31 103 HIS A CA 1
ATOM 815 C C . HIS A 1 103 ? 4.099 -9.658 6.306 1.00 97.31 103 HIS A C 1
ATOM 817 O O . HIS A 1 103 ? 3.636 -9.527 7.432 1.00 97.31 103 HIS A O 1
ATOM 823 N N . THR A 1 104 ? 5.287 -10.229 6.087 1.00 96.44 104 THR A N 1
ATOM 824 C CA . THR A 1 104 ? 6.110 -10.768 7.180 1.00 96.44 104 THR A CA 1
ATOM 825 C C . THR A 1 104 ? 6.407 -9.718 8.250 1.00 96.44 104 THR A C 1
ATOM 827 O O . THR A 1 104 ? 6.319 -10.022 9.437 1.00 96.44 104 THR A O 1
ATOM 830 N N . PHE A 1 105 ? 6.742 -8.485 7.860 1.00 95.38 105 PHE A N 1
ATOM 831 C CA . PHE A 1 105 ? 7.012 -7.406 8.812 1.00 95.38 105 PHE A CA 1
ATOM 832 C C . PHE A 1 105 ? 5.775 -7.060 9.654 1.00 95.38 105 PHE A C 1
ATOM 834 O O . PHE A 1 105 ? 5.862 -6.991 10.876 1.00 95.38 105 PHE A O 1
ATOM 841 N N . VAL A 1 106 ? 4.620 -6.907 9.006 1.00 94.69 106 VAL A N 1
ATOM 842 C CA . VAL A 1 106 ? 3.354 -6.520 9.638 1.00 94.69 106 VAL A CA 1
ATOM 843 C C . VAL A 1 106 ? 2.817 -7.601 10.574 1.00 94.69 106 VAL A C 1
ATOM 845 O O . VAL A 1 106 ? 2.327 -7.268 11.645 1.00 94.69 106 VAL A O 1
ATOM 848 N N . THR A 1 107 ? 2.912 -8.880 10.200 1.00 90.19 107 THR A N 1
ATOM 849 C CA . THR A 1 107 ? 2.341 -9.984 10.993 1.00 90.19 107 THR A CA 1
ATOM 850 C C . THR A 1 107 ? 3.269 -10.497 12.092 1.00 90.19 107 THR A C 1
ATOM 852 O O . THR A 1 107 ? 2.837 -11.271 12.937 1.00 90.19 107 THR A O 1
ATOM 855 N N . SER A 1 108 ? 4.557 -10.138 12.073 1.00 89.75 108 SER A N 1
ATOM 856 C CA . SER A 1 108 ? 5.531 -10.592 13.084 1.00 89.75 108 SER A CA 1
ATOM 857 C C . SER A 1 108 ? 5.710 -9.622 14.250 1.00 89.75 108 SER A C 1
ATOM 859 O O . SER A 1 108 ? 6.458 -9.924 15.181 1.00 89.75 108 SER A O 1
ATOM 861 N N . ARG A 1 109 ? 5.079 -8.445 14.193 1.00 86.31 109 ARG A N 1
ATOM 862 C CA . ARG A 1 109 ? 5.327 -7.334 15.113 1.00 86.31 109 ARG A CA 1
ATOM 863 C C . ARG A 1 109 ? 4.025 -6.644 15.472 1.00 86.31 109 ARG A C 1
ATOM 865 O O . ARG A 1 109 ? 3.198 -6.389 14.604 1.00 86.31 109 ARG A O 1
ATOM 872 N N . ILE A 1 110 ? 3.906 -6.272 16.739 1.00 88.88 110 ILE A N 1
ATOM 873 C CA . ILE A 1 110 ? 2.847 -5.394 17.231 1.00 88.88 110 ILE A CA 1
ATOM 874 C C . ILE A 1 110 ? 3.512 -4.057 17.538 1.00 88.88 110 ILE A C 1
ATOM 876 O O . ILE A 1 110 ? 4.416 -3.989 18.371 1.00 88.88 110 ILE A O 1
ATOM 880 N N . LEU A 1 111 ? 3.105 -3.015 16.818 1.00 88.12 111 LEU A N 1
ATOM 881 C CA . LEU A 1 111 ? 3.641 -1.664 16.967 1.00 88.12 111 LEU A CA 1
ATOM 882 C C . LEU A 1 111 ? 2.622 -0.776 17.675 1.00 88.12 111 LEU A C 1
ATOM 884 O O . LEU A 1 111 ? 1.414 -0.977 17.555 1.00 88.12 111 LEU A O 1
ATOM 888 N N . GLU A 1 112 ? 3.109 0.236 18.386 1.00 87.50 112 GLU A N 1
ATOM 889 C CA . GLU A 1 112 ? 2.229 1.231 18.992 1.00 87.50 112 GLU A CA 1
ATOM 890 C C . GLU A 1 112 ? 1.507 2.060 17.912 1.00 87.50 112 GLU A C 1
ATOM 892 O O . GLU A 1 112 ? 2.023 2.290 16.817 1.00 87.50 112 GLU A O 1
ATOM 897 N N . THR A 1 113 ? 0.284 2.496 18.191 1.00 87.19 113 THR A N 1
ATOM 898 C CA . THR A 1 113 ? -0.652 3.050 17.196 1.00 87.19 113 THR A CA 1
ATOM 899 C C . THR A 1 113 ? -0.485 4.540 16.906 1.00 87.19 113 THR A C 1
ATOM 901 O O . THR A 1 113 ? -1.210 5.091 16.073 1.00 87.19 113 THR A O 1
ATOM 904 N N . THR A 1 114 ? 0.446 5.230 17.559 1.00 83.38 114 THR A N 1
ATOM 905 C CA . THR A 1 114 ? 0.588 6.689 17.500 1.00 83.38 114 THR A CA 1
ATOM 906 C C . THR A 1 114 ? 1.641 7.164 16.501 1.00 83.38 114 THR A C 1
ATOM 908 O O . THR A 1 114 ? 1.350 8.129 15.780 1.00 83.38 114 THR A O 1
ATOM 911 N N . VAL A 1 115 ? 2.795 6.491 16.391 1.00 86.31 115 VAL A N 1
ATOM 912 C CA . VAL A 1 115 ? 3.908 6.878 15.501 1.00 86.31 115 VAL A CA 1
ATOM 913 C C . VAL A 1 115 ? 4.280 5.742 14.549 1.00 86.31 115 VAL A C 1
ATOM 915 O O . VAL A 1 115 ? 3.988 5.821 13.352 1.00 86.31 115 VAL A O 1
ATOM 918 N N . SER A 1 116 ? 4.893 4.683 15.070 1.00 89.75 116 SER A N 1
ATOM 919 C CA . SER A 1 116 ? 5.414 3.539 14.319 1.00 89.75 116 SER A CA 1
ATOM 920 C C . SER A 1 116 ? 4.301 2.780 13.592 1.00 89.75 116 SER A C 1
ATOM 922 O O . SER A 1 116 ? 4.376 2.577 12.375 1.00 89.75 116 SER A O 1
ATOM 924 N N . GLY A 1 117 ? 3.206 2.471 14.289 1.00 92.69 117 GLY A N 1
ATOM 925 C CA . GLY A 1 117 ? 2.040 1.810 13.715 1.00 92.69 117 GLY A CA 1
ATOM 926 C C . GLY A 1 117 ? 1.363 2.645 12.633 1.00 92.69 117 GLY A C 1
ATOM 927 O O . GLY A 1 117 ? 1.005 2.101 11.592 1.00 92.69 117 GLY A O 1
ATOM 928 N N . LYS A 1 118 ? 1.266 3.975 12.794 1.00 91.94 118 LYS A N 1
ATOM 929 C CA . LYS A 1 118 ? 0.737 4.849 11.725 1.00 91.94 118 LYS A CA 1
ATOM 930 C C . LYS A 1 118 ? 1.632 4.850 10.501 1.00 91.94 118 LYS A C 1
ATOM 932 O O . LYS A 1 118 ? 1.123 4.816 9.385 1.00 91.94 118 LYS A O 1
ATOM 937 N N . CYS A 1 119 ? 2.947 4.866 10.699 1.00 93.31 119 CYS A N 1
ATOM 938 C CA . CYS A 1 119 ? 3.893 4.832 9.596 1.00 93.31 119 CYS A CA 1
ATOM 939 C C . CYS A 1 119 ? 3.742 3.537 8.783 1.00 93.31 119 CYS A C 1
ATOM 941 O O . CYS A 1 119 ? 3.584 3.588 7.562 1.00 93.31 119 CYS A O 1
ATOM 943 N N . VAL A 1 120 ? 3.670 2.384 9.454 1.00 95.50 120 VAL A N 1
ATOM 944 C CA . VAL A 1 120 ? 3.432 1.092 8.789 1.00 95.50 120 VAL A CA 1
ATOM 945 C C . VAL A 1 120 ? 2.046 1.004 8.169 1.00 95.50 120 VAL A C 1
ATOM 947 O O . VAL A 1 120 ? 1.926 0.512 7.049 1.00 95.50 120 VAL A O 1
ATOM 950 N N . ALA A 1 121 ? 1.011 1.542 8.811 1.00 96.56 121 ALA A N 1
ATOM 951 C CA . ALA A 1 121 ? -0.326 1.607 8.231 1.00 96.56 121 ALA A CA 1
ATOM 952 C C . ALA A 1 121 ? -0.335 2.441 6.935 1.00 96.56 121 ALA A C 1
ATOM 954 O O . ALA A 1 121 ? -0.909 2.032 5.924 1.00 96.56 121 ALA A O 1
ATOM 955 N N . SER A 1 122 ? 0.400 3.555 6.917 1.00 96.06 122 SER A N 1
ATOM 956 C CA . SER A 1 122 ? 0.629 4.388 5.733 1.00 96.06 122 SER A CA 1
ATOM 957 C C . SER A 1 122 ? 1.427 3.674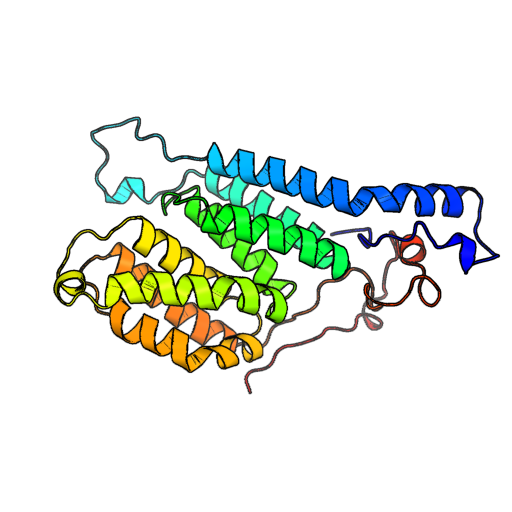 4.634 1.00 96.06 122 SER A C 1
ATOM 959 O O . SER A 1 122 ? 1.113 3.841 3.448 1.00 96.06 122 SER A O 1
ATOM 961 N N . ILE A 1 123 ? 2.410 2.840 4.991 1.00 97.31 123 ILE A N 1
ATOM 962 C CA . ILE A 1 123 ? 3.100 1.954 4.040 1.00 97.31 123 ILE A CA 1
ATOM 963 C C . ILE A 1 123 ? 2.108 0.934 3.464 1.00 97.31 123 ILE A C 1
ATOM 965 O O . ILE A 1 123 ? 1.977 0.846 2.245 1.00 97.31 123 ILE A O 1
ATOM 969 N N . CYS A 1 124 ? 1.349 0.225 4.305 1.00 98.12 124 CYS A N 1
ATOM 970 C CA . CYS A 1 124 ? 0.362 -0.770 3.873 1.00 98.12 124 CYS A CA 1
ATOM 971 C C . CYS A 1 124 ? -0.682 -0.165 2.927 1.00 98.12 124 CYS A C 1
ATOM 973 O O . CYS A 1 124 ? -0.974 -0.731 1.873 1.00 98.12 124 CYS A O 1
ATOM 975 N N . ARG A 1 125 ? -1.181 1.035 3.247 1.00 97.69 125 ARG A N 1
ATOM 976 C CA . ARG A 1 125 ? -2.050 1.819 2.362 1.00 97.69 125 ARG A CA 1
ATOM 977 C C . ARG A 1 125 ? -1.404 2.090 1.009 1.00 97.69 125 ARG A C 1
ATOM 979 O O . ARG A 1 125 ? -2.085 2.045 -0.008 1.00 97.69 125 ARG A O 1
ATOM 986 N N . THR A 1 126 ? -0.109 2.391 0.979 1.00 97.25 126 THR A N 1
ATOM 987 C CA . THR A 1 126 ? 0.612 2.660 -0.272 1.00 97.25 126 THR A CA 1
ATOM 988 C C . THR A 1 126 ? 0.679 1.412 -1.150 1.00 97.25 126 THR A C 1
ATOM 990 O O . THR A 1 126 ? 0.359 1.497 -2.331 1.00 97.25 126 THR A O 1
ATOM 993 N N . PHE A 1 127 ? 0.973 0.240 -0.578 1.00 98.25 127 PHE A N 1
ATOM 994 C CA . PHE A 1 127 ? 0.884 -1.033 -1.306 1.00 98.25 127 PHE A CA 1
ATOM 995 C C . PHE A 1 127 ? -0.529 -1.286 -1.842 1.00 98.25 127 PHE A C 1
ATOM 997 O O . PHE A 1 127 ? -0.694 -1.589 -3.025 1.00 98.25 127 PHE A O 1
ATOM 1004 N N . ALA A 1 128 ? -1.546 -1.085 -0.998 1.00 97.50 128 ALA A N 1
ATOM 1005 C CA . ALA A 1 128 ? -2.937 -1.298 -1.376 1.00 97.50 128 ALA A CA 1
ATOM 1006 C C . ALA A 1 128 ? -3.382 -0.351 -2.495 1.00 97.50 128 ALA A C 1
ATOM 1008 O O . ALA A 1 128 ? -4.126 -0.762 -3.375 1.00 97.50 128 ALA A O 1
ATOM 1009 N N . LYS A 1 129 ? -2.911 0.900 -2.513 1.00 95.12 129 LYS A N 1
ATOM 1010 C CA . LYS A 1 129 ? -3.197 1.843 -3.605 1.00 95.12 129 LYS A CA 1
ATOM 1011 C C . LYS A 1 129 ? -2.585 1.415 -4.936 1.00 95.12 129 LYS A C 1
ATOM 1013 O O . LYS A 1 129 ? -3.230 1.604 -5.958 1.00 95.12 129 LYS A O 1
ATOM 1018 N N . VAL A 1 130 ? -1.373 0.863 -4.915 1.00 94.62 130 VAL A N 1
ATOM 1019 C CA . VAL A 1 130 ? -0.625 0.509 -6.132 1.00 94.62 130 VAL A CA 1
ATOM 1020 C C . VAL A 1 130 ? -1.119 -0.808 -6.737 1.00 94.62 130 VAL A C 1
ATOM 1022 O O . VAL A 1 130 ? -1.332 -0.890 -7.941 1.00 94.62 130 VAL A O 1
ATOM 1025 N N . ARG A 1 131 ? -1.323 -1.848 -5.919 1.00 95.50 131 ARG A N 1
ATOM 1026 C CA . ARG A 1 131 ? -1.904 -3.131 -6.357 1.00 95.50 131 ARG A CA 1
ATOM 1027 C C . ARG A 1 131 ? -2.943 -3.603 -5.329 1.00 95.50 131 ARG A C 1
ATOM 1029 O O . ARG A 1 131 ? -2.605 -4.371 -4.416 1.00 95.50 131 ARG A O 1
ATOM 1036 N N . PRO A 1 132 ? -4.199 -3.130 -5.437 1.00 95.88 132 PRO A N 1
ATOM 1037 C CA . PRO A 1 132 ? -5.250 -3.419 -4.463 1.00 95.88 132 PRO A CA 1
ATOM 1038 C C . PRO A 1 132 ? -5.544 -4.911 -4.316 1.00 95.88 132 PRO A C 1
ATOM 1040 O O . PRO A 1 132 ? -5.633 -5.412 -3.199 1.00 95.88 132 PRO A O 1
ATOM 1043 N N . GLU A 1 133 ? -5.671 -5.637 -5.428 1.00 96.38 133 GLU A N 1
ATOM 1044 C CA . GLU A 1 133 ? -6.088 -7.041 -5.408 1.00 96.38 133 GLU A CA 1
ATOM 1045 C C . GLU A 1 133 ? -5.081 -7.936 -4.690 1.00 96.38 133 GLU A C 1
ATOM 1047 O O . GLU A 1 133 ? -5.457 -8.691 -3.793 1.00 96.38 133 GLU A O 1
ATOM 1052 N N . GLU A 1 134 ? -3.801 -7.848 -5.054 1.00 97.31 134 GLU A N 1
ATOM 1053 C CA . GLU A 1 134 ? -2.743 -8.635 -4.426 1.00 97.31 134 GLU A CA 1
ATOM 1054 C C . GLU A 1 134 ? -2.552 -8.259 -2.957 1.00 97.31 134 GLU A C 1
ATOM 1056 O O . GLU A 1 134 ? -2.408 -9.149 -2.115 1.00 97.31 134 GLU A O 1
ATOM 1061 N N . THR A 1 135 ? -2.585 -6.961 -2.640 1.00 98.19 135 THR A N 1
ATOM 1062 C CA . THR A 1 135 ? -2.355 -6.480 -1.273 1.00 98.19 135 THR A CA 1
ATOM 1063 C C . THR A 1 135 ? -3.495 -6.869 -0.341 1.00 98.19 135 THR A C 1
ATOM 1065 O O . THR A 1 135 ? -3.244 -7.437 0.723 1.00 98.19 135 THR A O 1
ATOM 1068 N N . LEU A 1 136 ? -4.750 -6.610 -0.731 1.00 98.19 136 LEU A N 1
ATOM 1069 C CA . LEU A 1 136 ? -5.906 -6.951 0.099 1.00 98.19 136 LEU A CA 1
ATOM 1070 C C . LEU A 1 136 ? -6.044 -8.463 0.261 1.00 98.19 136 LEU A C 1
ATOM 1072 O O . LEU A 1 136 ? -6.273 -8.916 1.377 1.00 98.19 136 LEU A O 1
ATOM 1076 N N . ARG A 1 137 ? -5.815 -9.250 -0.800 1.00 97.81 137 ARG A N 1
ATOM 1077 C CA . ARG A 1 137 ? -5.844 -10.721 -0.722 1.00 97.81 137 ARG A CA 1
ATOM 1078 C C . ARG A 1 137 ? -4.882 -11.263 0.331 1.00 97.81 137 ARG A C 1
ATOM 1080 O O . ARG A 1 137 ? -5.204 -12.250 0.987 1.00 97.81 137 ARG A O 1
ATOM 1087 N N . LEU A 1 138 ? -3.712 -10.642 0.471 1.00 97.62 138 LEU A N 1
ATOM 1088 C CA . LEU A 1 138 ? -2.689 -11.099 1.403 1.00 97.62 138 LEU A CA 1
ATOM 1089 C C . LEU A 1 138 ? -2.921 -10.598 2.837 1.00 97.62 138 LEU A C 1
ATOM 1091 O O . LEU A 1 138 ? -2.756 -11.372 3.774 1.00 97.62 138 LEU A O 1
ATOM 1095 N N . LEU A 1 139 ? -3.293 -9.326 3.021 1.00 97.75 139 LEU A N 1
ATOM 1096 C CA . LEU A 1 139 ? -3.361 -8.701 4.349 1.00 97.75 139 LEU A CA 1
ATOM 1097 C C . LEU A 1 139 ? -4.765 -8.717 4.967 1.00 97.75 139 LEU A C 1
ATOM 1099 O O . LEU A 1 139 ? -4.913 -9.077 6.134 1.00 97.75 139 LEU A O 1
ATOM 1103 N N . LEU A 1 140 ? -5.801 -8.340 4.212 1.00 97.62 140 LEU A N 1
ATOM 1104 C CA . LEU A 1 140 ? -7.125 -8.034 4.770 1.00 97.62 140 LEU A CA 1
ATOM 1105 C C . LEU A 1 140 ? -7.746 -9.232 5.514 1.00 97.62 140 LEU A C 1
ATOM 1107 O O . LEU A 1 140 ? -8.123 -9.050 6.672 1.00 97.62 140 LEU A O 1
ATOM 1111 N N . PRO A 1 141 ? -7.784 -10.466 4.962 1.00 96.62 141 PRO A N 1
ATOM 1112 C CA . PRO A 1 141 ? -8.369 -11.605 5.672 1.00 96.62 141 PRO A CA 1
ATOM 1113 C C . PRO A 1 141 ? -7.650 -11.962 6.975 1.00 96.62 141 PRO A C 1
ATOM 1115 O O . PRO A 1 141 ? -8.262 -12.512 7.890 1.00 96.62 141 PRO A O 1
ATOM 1118 N N . HIS A 1 142 ? -6.340 -11.721 7.069 1.00 95.38 142 HIS A N 1
ATOM 1119 C CA . HIS A 1 142 ? -5.609 -11.932 8.315 1.00 95.38 142 HIS A CA 1
ATOM 1120 C C . HIS A 1 142 ? -6.012 -10.882 9.349 1.00 95.38 142 HIS A C 1
ATOM 1122 O O . HIS A 1 142 ? -6.468 -11.256 10.424 1.00 95.38 142 HIS A O 1
ATOM 1128 N N . LEU A 1 143 ? -5.957 -9.601 8.981 1.00 96.88 143 LEU A N 1
ATOM 1129 C CA . LEU A 1 143 ? -6.296 -8.504 9.883 1.00 96.88 143 LEU A CA 1
ATOM 1130 C C . LEU A 1 143 ? -7.750 -8.580 10.377 1.00 96.88 143 LEU A C 1
ATOM 1132 O O . LEU A 1 143 ? -7.997 -8.423 11.569 1.00 96.88 143 LEU A O 1
ATOM 1136 N N . CYS A 1 144 ? -8.712 -8.878 9.493 1.00 97.31 144 CYS A N 1
ATOM 1137 C CA . CYS A 1 144 ? -10.110 -9.077 9.884 1.00 97.31 144 CYS A CA 1
ATOM 1138 C C . CYS A 1 144 ? -10.252 -10.221 10.891 1.00 97.31 144 CYS A C 1
ATOM 1140 O O . CYS A 1 144 ? -10.913 -10.046 11.907 1.00 97.31 144 CYS A O 1
ATOM 1142 N N . ARG A 1 145 ? -9.618 -11.376 10.647 1.00 95.94 145 ARG A N 1
ATOM 1143 C CA . ARG A 1 145 ? -9.676 -12.512 11.583 1.00 95.94 145 ARG A CA 1
ATOM 1144 C C . ARG A 1 145 ? -9.081 -12.163 12.941 1.00 95.94 145 ARG A C 1
ATOM 1146 O O . ARG A 1 145 ? -9.691 -12.501 13.948 1.00 95.94 145 ARG A O 1
ATOM 1153 N N . THR A 1 146 ? -7.939 -11.479 12.963 1.00 94.44 146 THR A N 1
ATOM 1154 C CA . THR A 1 146 ? -7.311 -11.043 14.212 1.00 94.44 146 THR A CA 1
ATOM 1155 C C . THR A 1 146 ? -8.253 -10.118 14.974 1.00 94.44 146 THR A C 1
ATOM 1157 O O . THR A 1 146 ? -8.612 -10.432 16.103 1.00 94.44 146 THR A O 1
ATOM 1160 N N . VAL A 1 147 ? -8.767 -9.055 14.345 1.00 94.94 147 VAL A N 1
ATOM 1161 C CA . VAL A 1 147 ? -9.706 -8.124 14.999 1.00 94.94 147 VAL A CA 1
ATOM 1162 C C . VAL A 1 147 ? -10.960 -8.831 15.515 1.00 94.94 147 VAL A C 1
ATOM 1164 O O . VAL A 1 147 ? -11.334 -8.623 16.666 1.00 94.94 147 VAL A O 1
ATOM 1167 N N . LEU A 1 148 ? -11.584 -9.690 14.704 1.00 94.50 148 LEU A N 1
ATOM 1168 C CA . LEU A 1 148 ? -12.781 -10.434 15.108 1.00 94.50 148 LEU A CA 1
ATOM 1169 C C . LEU A 1 148 ? -12.503 -11.356 16.303 1.00 94.50 148 LEU A C 1
ATOM 1171 O O . LEU A 1 148 ? -13.313 -11.397 17.222 1.00 94.50 148 LEU A O 1
ATOM 1175 N N . SER A 1 149 ? -11.338 -12.012 16.346 1.00 93.62 149 SER A N 1
ATOM 1176 C CA . SER A 1 149 ? -10.980 -12.909 17.455 1.00 93.62 149 SER A CA 1
ATOM 1177 C C . SER A 1 149 ? -10.891 -12.208 18.813 1.00 93.62 149 SER A C 1
ATOM 1179 O O . SER A 1 149 ? -11.219 -12.814 19.826 1.00 93.62 149 SER A O 1
ATOM 1181 N N . TYR A 1 150 ? -10.519 -10.923 18.840 1.00 89.25 150 TYR A N 1
ATOM 1182 C CA . TYR A 1 150 ? -10.585 -10.111 20.059 1.00 89.25 150 TYR A CA 1
ATOM 1183 C C . TYR A 1 150 ? -12.000 -9.578 20.305 1.00 89.25 150 TYR A C 1
ATOM 1185 O O . TYR A 1 150 ? -12.478 -9.568 21.436 1.00 89.25 150 TYR A O 1
ATOM 1193 N N . ALA A 1 151 ? -12.672 -9.122 19.246 1.00 81.31 151 ALA A N 1
ATOM 1194 C CA . ALA A 1 151 ? -13.934 -8.397 19.345 1.00 81.31 151 ALA A CA 1
ATOM 1195 C C . ALA A 1 151 ? -15.154 -9.281 19.684 1.00 81.31 151 ALA A C 1
ATOM 1197 O O . ALA A 1 151 ? -16.199 -8.754 20.067 1.00 81.31 151 ALA A O 1
ATOM 1198 N N . GLU A 1 152 ? -15.043 -10.605 19.540 1.00 82.12 152 GLU A N 1
ATOM 1199 C CA . GLU A 1 152 ? -16.089 -11.577 19.896 1.00 82.12 152 GLU A CA 1
ATOM 1200 C C . GLU A 1 152 ? -16.268 -11.767 21.415 1.00 82.12 152 GLU A C 1
ATOM 1202 O O . GLU A 1 152 ? -17.296 -12.287 21.852 1.00 82.12 152 GLU A O 1
ATOM 1207 N N . HIS A 1 153 ? -15.320 -11.315 22.241 1.00 80.25 153 HIS A N 1
ATOM 1208 C CA . HIS A 1 153 ? -15.470 -11.320 23.696 1.00 80.25 153 HIS A CA 1
ATOM 1209 C C . HIS A 1 153 ? -16.439 -10.206 24.137 1.00 80.25 153 HIS A C 1
ATOM 1211 O O . HIS A 1 153 ? -16.109 -9.029 24.022 1.00 80.25 153 HIS A O 1
ATOM 1217 N N . GLU A 1 154 ? -17.634 -10.552 24.645 1.00 66.00 154 GLU A N 1
ATOM 1218 C CA . GLU A 1 154 ? -18.713 -9.580 24.945 1.00 66.00 154 GLU A CA 1
ATOM 1219 C C . GLU A 1 154 ? -18.280 -8.398 25.835 1.00 66.00 154 GLU A C 1
ATOM 1221 O O . GLU A 1 154 ? -18.774 -7.279 25.659 1.00 66.00 154 GLU A O 1
ATOM 1226 N N . ASP A 1 155 ? -17.321 -8.613 26.738 1.00 80.50 155 ASP A N 1
ATOM 1227 C CA . ASP A 1 155 ? -16.847 -7.598 27.682 1.00 80.50 155 ASP A CA 1
ATOM 1228 C C . ASP A 1 155 ? -16.064 -6.456 27.007 1.00 80.50 155 ASP A C 1
ATOM 1230 O O . ASP A 1 155 ? -16.098 -5.317 27.483 1.00 80.50 155 ASP A O 1
ATOM 1234 N N . ILE A 1 156 ? -15.460 -6.701 25.837 1.00 87.12 156 ILE A N 1
ATOM 1235 C CA . ILE A 1 156 ? -14.551 -5.752 25.174 1.00 87.12 156 ILE A CA 1
ATOM 1236 C C . ILE A 1 156 ? -15.237 -4.443 24.765 1.00 87.12 156 ILE A C 1
ATOM 1238 O O . ILE A 1 156 ? -14.614 -3.384 24.687 1.00 87.12 156 ILE A O 1
ATOM 1242 N N . ARG A 1 157 ? -16.557 -4.481 24.540 1.00 85.88 157 ARG A N 1
ATOM 1243 C CA . ARG A 1 157 ? -17.344 -3.288 24.194 1.00 85.88 157 ARG A CA 1
ATOM 1244 C C . ARG A 1 157 ? -17.421 -2.290 25.340 1.00 85.88 157 ARG A C 1
ATOM 1246 O O . ARG A 1 157 ? -17.573 -1.100 25.079 1.00 85.88 157 ARG A O 1
ATOM 1253 N N . GLN A 1 158 ? -17.345 -2.762 26.582 1.00 89.50 158 GLN A N 1
ATOM 1254 C CA . GLN A 1 158 ? -17.460 -1.929 27.780 1.00 89.50 158 GLN A CA 1
ATOM 1255 C C . GLN A 1 158 ? -16.100 -1.512 28.348 1.00 89.50 158 GLN A C 1
ATOM 1257 O O . GLN A 1 158 ? -16.054 -0.681 29.258 1.00 89.50 158 GLN A O 1
ATOM 1262 N N . GLU A 1 159 ? -15.004 -2.044 27.807 1.00 91.00 159 GLU A N 1
ATOM 1263 C CA . GLU A 1 159 ? -13.652 -1.704 28.234 1.00 91.00 159 GLU A CA 1
ATOM 1264 C C . GLU A 1 159 ? -13.260 -0.280 27.815 1.00 91.00 159 GLU A C 1
ATOM 1266 O O . GLU A 1 159 ? -13.524 0.184 26.703 1.00 91.00 159 GLU A O 1
ATOM 1271 N N . GLU A 1 160 ? -12.617 0.441 28.734 1.00 90.19 160 GLU A N 1
ATOM 1272 C CA . GLU A 1 160 ? -12.094 1.791 28.477 1.00 90.19 160 GLU A CA 1
ATOM 1273 C C . GLU A 1 160 ? -10.732 1.755 27.773 1.00 90.19 160 GLU A C 1
ATOM 1275 O O . GLU A 1 160 ? -10.369 2.692 27.059 1.00 90.19 160 GLU A O 1
ATOM 1280 N N . THR A 1 161 ? -10.007 0.649 27.934 1.00 90.06 161 THR A N 1
ATOM 1281 C CA . THR A 1 161 ? -8.687 0.383 27.359 1.00 90.06 161 THR A CA 1
ATOM 1282 C C . THR A 1 161 ? -8.735 -0.929 26.601 1.00 90.06 161 THR A C 1
ATOM 1284 O O . THR A 1 161 ? -9.251 -1.898 27.139 1.00 90.06 161 THR A O 1
ATOM 1287 N N . LEU A 1 162 ? -8.182 -0.968 25.393 1.00 91.31 162 LEU A N 1
ATOM 1288 C CA . LEU A 1 162 ? -8.164 -2.165 24.555 1.00 91.31 162 LEU A CA 1
ATOM 1289 C C . LEU A 1 162 ? -6.753 -2.726 24.429 1.00 91.31 162 LEU A C 1
ATOM 1291 O O . LEU A 1 162 ? -5.770 -2.016 24.642 1.00 91.31 162 LEU A O 1
ATOM 1295 N N . ASP A 1 163 ? -6.672 -3.992 24.031 1.00 91.75 163 ASP A N 1
ATOM 1296 C CA . ASP A 1 163 ? -5.405 -4.628 23.698 1.00 91.75 163 ASP A CA 1
ATOM 1297 C C . ASP A 1 163 ? -4.699 -3.898 22.536 1.00 91.75 163 ASP A C 1
ATOM 1299 O O . ASP A 1 163 ? -5.320 -3.510 21.538 1.00 91.75 163 ASP A O 1
ATOM 1303 N N . ASN A 1 164 ? -3.382 -3.712 22.661 1.00 91.25 164 ASN A N 1
ATOM 1304 C CA . ASN A 1 164 ? -2.576 -3.015 21.657 1.00 91.25 164 ASN A CA 1
ATOM 1305 C C . ASN A 1 164 ? -2.573 -3.743 20.307 1.00 91.25 164 ASN A C 1
ATOM 1307 O O . ASN A 1 164 ? -2.510 -3.093 19.265 1.00 91.25 164 ASN A O 1
ATOM 1311 N N . GLU A 1 165 ? -2.654 -5.075 20.303 1.00 93.44 165 GLU A N 1
ATOM 1312 C CA . GLU A 1 165 ? -2.747 -5.876 19.087 1.00 93.44 165 GLU A CA 1
ATOM 1313 C C . GLU A 1 165 ? -4.068 -5.617 18.361 1.00 93.44 165 GLU A C 1
ATOM 1315 O O . GLU A 1 165 ? -4.064 -5.410 17.144 1.00 93.44 165 GLU A O 1
ATOM 1320 N N . LEU A 1 166 ? -5.187 -5.540 19.089 1.00 94.25 166 LEU A N 1
ATOM 1321 C CA . LEU A 1 166 ? -6.481 -5.168 18.513 1.00 94.25 166 LEU A CA 1
ATOM 1322 C C . LEU A 1 166 ? -6.418 -3.769 17.886 1.00 94.25 166 LEU A C 1
ATOM 1324 O O . LEU A 1 166 ? -6.794 -3.599 16.723 1.00 94.25 166 LEU A O 1
ATOM 1328 N N . LEU A 1 167 ? -5.915 -2.778 18.627 1.00 95.44 167 LEU A N 1
ATOM 1329 C CA . LEU A 1 167 ? -5.797 -1.400 18.142 1.00 95.44 167 LEU A CA 1
ATOM 1330 C C . LEU A 1 167 ? -4.883 -1.306 16.912 1.00 95.44 167 LEU A C 1
ATOM 1332 O O . LEU A 1 167 ? -5.229 -0.645 15.931 1.00 95.44 167 LEU A O 1
ATOM 1336 N N . TYR A 1 168 ? -3.747 -2.005 16.926 1.00 96.25 168 TYR A N 1
ATOM 1337 C CA . TYR A 1 168 ? -2.811 -2.046 15.807 1.00 96.25 168 TYR A CA 1
ATOM 1338 C C . TYR A 1 168 ? -3.442 -2.670 14.557 1.00 96.25 168 TYR A C 1
ATOM 1340 O O . TYR A 1 168 ? -3.422 -2.059 13.487 1.00 96.25 168 TYR A O 1
ATOM 1348 N N . ASN A 1 169 ? -4.082 -3.835 14.676 1.00 97.06 169 ASN A N 1
ATOM 1349 C CA . ASN A 1 169 ? -4.730 -4.488 13.537 1.00 97.06 169 ASN A CA 1
ATOM 1350 C C . ASN A 1 169 ? -5.912 -3.666 12.992 1.00 97.06 169 ASN A C 1
ATOM 1352 O O . ASN A 1 169 ? -6.089 -3.575 11.774 1.00 97.06 169 ASN A O 1
ATOM 1356 N N . LEU A 1 170 ? -6.685 -3.010 13.864 1.00 96.88 170 LEU A N 1
ATOM 1357 C CA . LEU A 1 170 ? -7.778 -2.126 13.454 1.00 96.88 170 LEU A CA 1
ATOM 1358 C C . LEU A 1 170 ? -7.260 -0.862 12.746 1.00 96.88 170 LEU A C 1
ATOM 1360 O O . LEU A 1 170 ? -7.849 -0.432 11.752 1.00 96.88 170 LEU A O 1
ATOM 1364 N N . LEU A 1 171 ? -6.128 -0.304 13.191 1.00 97.81 171 LEU A N 1
ATOM 1365 C CA . LEU A 1 171 ? -5.434 0.792 12.508 1.00 97.81 171 LEU A CA 1
ATOM 1366 C C . LEU A 1 171 ? -4.985 0.384 11.100 1.00 97.81 171 LEU A C 1
ATOM 1368 O O . LEU A 1 171 ? -5.209 1.131 10.144 1.00 97.81 171 LEU A O 1
ATOM 1372 N N . LEU A 1 172 ? -4.382 -0.798 10.953 1.00 98.06 172 LEU A N 1
ATOM 1373 C CA . LEU A 1 172 ? -3.977 -1.310 9.645 1.00 98.06 172 LEU A CA 1
ATOM 1374 C C . LEU A 1 172 ? -5.186 -1.499 8.724 1.00 98.06 172 LEU A C 1
ATOM 1376 O O . LEU A 1 172 ? -5.144 -1.027 7.587 1.00 98.06 172 LEU A O 1
ATOM 1380 N N . LEU A 1 173 ? -6.275 -2.109 9.214 1.00 97.81 173 LEU A N 1
ATOM 1381 C CA . LEU A 1 173 ? -7.527 -2.250 8.459 1.00 97.81 173 LEU A CA 1
ATOM 1382 C C . LEU A 1 173 ? -8.055 -0.900 7.979 1.00 97.81 173 LEU A C 1
ATOM 1384 O O . LEU A 1 173 ? -8.350 -0.746 6.793 1.00 97.81 173 LEU A O 1
ATOM 1388 N N . ALA A 1 174 ? -8.131 0.085 8.879 1.00 98.12 174 ALA A N 1
ATOM 1389 C CA . ALA A 1 174 ? -8.616 1.423 8.559 1.00 98.12 174 ALA A CA 1
ATOM 1390 C C . ALA A 1 174 ? -7.792 2.098 7.450 1.00 98.12 174 ALA A C 1
ATOM 1392 O O . ALA A 1 174 ? -8.333 2.895 6.679 1.00 98.12 174 ALA A O 1
ATOM 1393 N N . GLU A 1 175 ? -6.501 1.781 7.328 1.00 98.00 175 GLU A N 1
ATOM 1394 C CA . GLU A 1 175 ? -5.635 2.349 6.297 1.00 98.00 175 GLU A CA 1
ATOM 1395 C C . GLU A 1 175 ? -5.640 1.576 4.972 1.00 98.00 175 GLU A C 1
ATOM 1397 O O . GLU A 1 175 ? -5.685 2.210 3.914 1.00 98.00 175 GLU A O 1
ATOM 1402 N N . ILE A 1 176 ? -5.633 0.238 4.981 1.00 97.50 176 ILE A N 1
ATOM 1403 C CA . ILE A 1 176 ? -5.507 -0.545 3.735 1.00 97.50 176 ILE A CA 1
ATOM 1404 C C . ILE A 1 176 ? -6.739 -0.468 2.830 1.00 97.50 176 ILE A C 1
ATOM 1406 O O . ILE A 1 176 ? -6.614 -0.619 1.614 1.00 97.50 176 ILE A O 1
ATOM 1410 N N . VAL A 1 177 ? -7.920 -0.176 3.384 1.00 97.19 177 VAL A N 1
ATOM 1411 C CA . VAL A 1 177 ? -9.148 0.003 2.591 1.00 97.19 177 VAL A CA 1
ATOM 1412 C C . VAL A 1 177 ? -9.121 1.263 1.722 1.00 97.19 177 VAL A C 1
ATOM 1414 O O . VAL A 1 177 ? -9.945 1.402 0.825 1.00 97.19 177 VAL A O 1
ATOM 1417 N N . GLN A 1 178 ? -8.177 2.188 1.936 1.00 95.19 178 GLN A N 1
ATOM 1418 C CA . GLN A 1 178 ? -8.052 3.422 1.151 1.00 95.19 178 GLN A CA 1
ATOM 1419 C C . GLN A 1 178 ? -7.411 3.182 -0.232 1.00 95.19 178 GLN A C 1
ATOM 1421 O O . GLN A 1 178 ? -6.430 3.837 -0.601 1.00 95.19 178 GLN A O 1
ATOM 1426 N N . CYS A 1 179 ? -7.960 2.243 -1.000 1.00 93.88 179 CYS A N 1
ATOM 1427 C CA . CYS A 1 179 ? -7.511 1.850 -2.333 1.00 93.88 179 CYS A CA 1
ATOM 1428 C C . CYS A 1 179 ? -8.690 1.810 -3.327 1.00 93.88 179 CYS A C 1
ATOM 1430 O O . CYS A 1 179 ? -9.571 2.670 -3.272 1.00 93.88 179 CYS A O 1
ATOM 1432 N N . ASN A 1 180 ? -8.693 0.870 -4.278 1.00 92.38 180 ASN A N 1
ATOM 1433 C CA . ASN A 1 180 ? -9.755 0.751 -5.275 1.00 92.38 180 ASN A CA 1
ATOM 1434 C C . ASN A 1 180 ? -11.047 0.210 -4.640 1.00 92.38 180 ASN A C 1
ATOM 1436 O O . ASN A 1 180 ? -11.087 -0.928 -4.168 1.00 92.38 180 ASN A O 1
ATOM 1440 N N . GLY A 1 181 ? -12.116 1.011 -4.691 1.00 92.06 181 GLY A N 1
ATOM 1441 C CA . GLY A 1 181 ? -13.413 0.658 -4.118 1.00 92.06 181 GLY A CA 1
ATOM 1442 C C . GLY A 1 181 ? -14.002 -0.652 -4.623 1.00 92.06 181 GLY A C 1
ATOM 1443 O O . GLY A 1 181 ? -14.519 -1.423 -3.819 1.00 92.06 181 GLY A O 1
ATOM 1444 N N . LYS A 1 182 ? -13.828 -0.978 -5.909 1.00 91.75 182 LYS A N 1
ATOM 1445 C CA . LYS A 1 182 ? -14.318 -2.245 -6.477 1.00 91.75 182 LYS A CA 1
ATOM 1446 C C . LYS A 1 182 ? -13.673 -3.456 -5.807 1.00 91.75 182 LYS A C 1
ATOM 1448 O O . LYS A 1 182 ? -14.345 -4.444 -5.536 1.00 91.75 182 LYS A O 1
ATOM 1453 N N . THR A 1 183 ? -12.380 -3.366 -5.499 1.00 94.00 183 THR A N 1
ATOM 1454 C CA . THR A 1 183 ? -11.660 -4.437 -4.806 1.00 94.00 183 THR A CA 1
ATOM 1455 C C . THR A 1 183 ? -12.105 -4.553 -3.350 1.00 94.00 183 THR A C 1
ATOM 1457 O O . THR A 1 183 ? -12.280 -5.664 -2.858 1.00 94.00 183 THR A O 1
ATOM 1460 N N . VAL A 1 184 ? -12.331 -3.425 -2.667 1.00 95.44 184 VAL A N 1
ATOM 1461 C CA . VAL A 1 184 ? -12.785 -3.399 -1.264 1.00 95.44 184 VAL A CA 1
ATOM 1462 C C . VAL A 1 184 ? -14.182 -4.0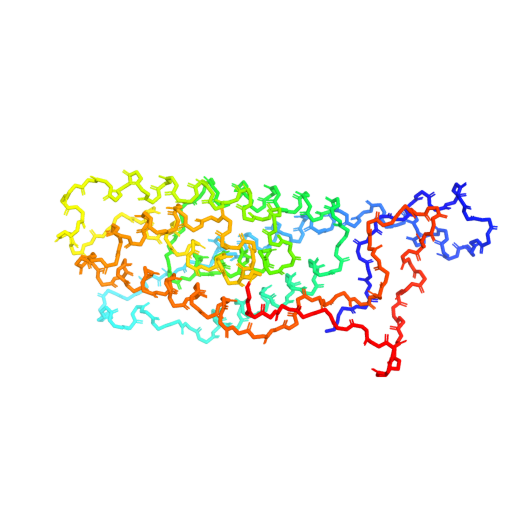02 -1.107 1.00 95.44 184 VAL A C 1
ATOM 1464 O O . VAL A 1 184 ? -14.407 -4.759 -0.166 1.00 95.44 184 VAL A O 1
ATOM 1467 N N . VAL A 1 185 ? -15.099 -3.747 -2.048 1.00 94.50 185 VAL A N 1
ATOM 1468 C CA . VAL A 1 185 ? -16.464 -4.314 -2.042 1.00 94.50 185 VAL A CA 1
ATOM 1469 C C . VAL A 1 185 ? -16.457 -5.847 -2.022 1.00 94.50 185 VAL A C 1
ATOM 1471 O O . VAL A 1 185 ? -17.319 -6.454 -1.384 1.00 94.50 185 VAL A O 1
ATOM 1474 N N . GLY A 1 186 ? -15.447 -6.483 -2.626 1.00 95.69 186 GLY A N 1
ATOM 1475 C CA . GLY A 1 186 ? -15.259 -7.938 -2.571 1.00 95.69 186 GLY A CA 1
ATOM 1476 C C . GLY A 1 186 ? -15.036 -8.504 -1.160 1.00 95.69 186 GLY A C 1
ATOM 1477 O O . GLY A 1 186 ? -15.181 -9.706 -0.966 1.00 95.69 186 GLY A O 1
ATOM 1478 N N . TYR A 1 187 ? -14.723 -7.653 -0.177 1.00 97.31 187 TYR A N 1
ATOM 1479 C CA . TYR A 1 187 ? -14.526 -8.014 1.231 1.00 97.31 187 TYR A CA 1
ATOM 1480 C C . TYR A 1 187 ? -15.605 -7.431 2.161 1.00 97.31 187 TYR A C 1
ATOM 1482 O O . TYR A 1 187 ? -15.438 -7.465 3.381 1.00 97.31 187 TYR A O 1
ATOM 1490 N N . SER A 1 188 ? -16.705 -6.905 1.607 1.00 95.88 188 SER A N 1
ATOM 1491 C CA . SER A 1 188 ? -17.806 -6.264 2.351 1.00 95.88 188 SER A CA 1
ATOM 1492 C C . SER A 1 188 ? -18.280 -7.084 3.550 1.00 95.88 188 SER A C 1
ATOM 1494 O O . SER A 1 188 ? -18.258 -6.568 4.658 1.00 95.88 188 SER A O 1
ATOM 1496 N N . GLU A 1 189 ? -18.578 -8.373 3.376 1.00 96.81 189 GLU A N 1
ATOM 1497 C CA . GLU A 1 189 ? -19.068 -9.230 4.469 1.00 96.81 189 GLU A CA 1
ATOM 1498 C C . GLU A 1 189 ? -18.101 -9.290 5.672 1.00 96.81 189 GLU A C 1
ATOM 1500 O O . GLU A 1 189 ? -18.522 -9.278 6.827 1.00 96.81 189 GLU A O 1
ATOM 1505 N N . GLN A 1 190 ? -16.787 -9.352 5.425 1.00 97.12 190 GLN A N 1
ATOM 1506 C CA . GLN A 1 190 ? -15.787 -9.382 6.501 1.00 97.12 190 GLN A CA 1
ATOM 1507 C C . GLN A 1 190 ? -15.656 -8.016 7.180 1.00 97.12 190 GLN A C 1
ATOM 1509 O O . GLN A 1 190 ? -15.512 -7.943 8.400 1.00 97.12 190 GLN A O 1
ATOM 1514 N N . LEU A 1 191 ? -15.706 -6.942 6.391 1.00 97.94 191 LEU A N 1
ATOM 1515 C CA . LEU A 1 191 ? -15.601 -5.571 6.883 1.00 97.94 191 LEU A CA 1
ATOM 1516 C C . LEU A 1 191 ? -16.838 -5.165 7.692 1.00 97.94 191 LEU A C 1
ATOM 1518 O O . LEU A 1 191 ? -16.686 -4.548 8.741 1.00 97.94 191 LEU A O 1
ATOM 1522 N N . GLU A 1 192 ? -18.034 -5.556 7.255 1.00 97.56 192 GLU A N 1
ATOM 1523 C CA . GLU A 1 192 ? -19.294 -5.344 7.974 1.00 97.56 192 GLU A CA 1
ATOM 1524 C C . GLU A 1 192 ? -19.257 -6.018 9.347 1.00 97.56 192 GLU A C 1
ATOM 1526 O O . GLU A 1 192 ? -19.483 -5.349 10.351 1.00 97.56 192 GLU A O 1
ATOM 1531 N N . LYS A 1 193 ? -18.828 -7.286 9.425 1.00 96.38 193 LYS A N 1
ATOM 1532 C CA . LYS A 1 193 ? -18.660 -7.987 10.712 1.00 96.38 193 LYS A CA 1
ATOM 1533 C C . LYS A 1 193 ? -17.692 -7.267 11.651 1.00 96.38 193 LYS A C 1
ATOM 1535 O O . LYS A 1 193 ? -17.967 -7.140 12.841 1.00 96.38 193 LYS A O 1
ATOM 1540 N N . VAL A 1 194 ? -16.559 -6.786 11.131 1.00 96.94 194 VAL A N 1
ATOM 1541 C CA . VAL A 1 194 ? -15.602 -6.007 11.933 1.00 96.94 194 VAL A CA 1
ATOM 1542 C C . VAL A 1 194 ? -16.252 -4.719 12.442 1.00 96.94 194 VAL A C 1
ATOM 1544 O O . VAL A 1 194 ? -16.123 -4.388 13.621 1.00 96.94 194 VAL A O 1
ATOM 1547 N N . LEU A 1 195 ? -16.959 -3.991 11.579 1.00 97.31 195 LEU A N 1
ATOM 1548 C CA . LEU A 1 195 ? -17.613 -2.732 11.929 1.00 97.31 195 LEU A CA 1
ATOM 1549 C C . LEU A 1 195 ? -18.737 -2.922 12.955 1.00 97.31 195 LEU A C 1
ATOM 1551 O O . LEU A 1 195 ? -18.800 -2.154 13.915 1.00 97.31 195 LEU A O 1
ATOM 1555 N N . ASP A 1 196 ? -19.556 -3.963 12.818 1.00 94.56 196 ASP A N 1
ATOM 1556 C CA . ASP A 1 196 ? -20.648 -4.279 13.749 1.00 94.56 196 ASP A CA 1
ATOM 1557 C C . ASP A 1 196 ? -20.148 -4.453 15.189 1.00 94.56 196 ASP A C 1
ATOM 1559 O O . ASP A 1 196 ? -20.802 -4.022 16.147 1.00 94.56 196 ASP A O 1
ATOM 1563 N N . LEU A 1 197 ? -18.968 -5.059 15.350 1.00 91.50 197 LEU A N 1
ATOM 1564 C CA . LEU A 1 197 ? -18.359 -5.275 16.660 1.00 91.50 197 LEU A CA 1
ATOM 1565 C C . LEU A 1 197 ? -17.582 -4.054 17.174 1.00 91.50 197 LEU A C 1
ATOM 1567 O O . LEU A 1 197 ? -17.560 -3.824 18.382 1.00 91.50 197 LEU A O 1
ATOM 1571 N N . THR A 1 198 ? -16.962 -3.267 16.288 1.00 94.75 198 THR A N 1
ATOM 1572 C CA . THR A 1 198 ? -15.988 -2.228 16.680 1.00 94.75 198 THR A CA 1
ATOM 1573 C C . THR A 1 198 ? -16.545 -0.798 16.719 1.00 94.75 198 THR A C 1
ATOM 1575 O O . THR A 1 198 ? -16.021 0.041 17.450 1.00 94.75 198 THR A O 1
ATOM 1578 N N . LEU A 1 199 ? -17.638 -0.492 16.009 1.00 94.75 199 LEU A N 1
ATOM 1579 C CA . LEU A 1 199 ? -18.233 0.858 15.988 1.00 94.75 199 LEU A CA 1
ATOM 1580 C C . LEU A 1 199 ? -18.875 1.284 17.315 1.00 94.75 199 LEU A C 1
ATOM 1582 O O . LEU A 1 199 ? -19.159 2.463 17.504 1.00 94.75 199 LEU A O 1
ATOM 1586 N N . HIS A 1 200 ? -19.113 0.343 18.225 1.00 90.94 200 HIS A N 1
ATOM 1587 C CA . HIS A 1 200 ? -19.783 0.587 19.504 1.00 90.94 200 HIS A CA 1
ATOM 1588 C C . HIS A 1 200 ? -18.856 0.377 20.711 1.00 90.94 200 HIS A C 1
ATOM 1590 O O . HIS A 1 200 ? -19.336 0.199 21.830 1.00 90.94 200 HIS A O 1
ATOM 1596 N N . LEU A 1 201 ? -17.537 0.367 20.493 1.00 93.44 201 LEU A N 1
ATOM 1597 C CA . LEU A 1 201 ? -16.548 0.258 21.567 1.00 93.44 201 LEU A CA 1
ATOM 1598 C C . LEU A 1 201 ? -16.602 1.498 22.473 1.00 93.44 201 LEU A C 1
ATOM 1600 O O . LEU A 1 201 ? -16.601 2.629 21.987 1.00 93.44 201 LEU A O 1
ATOM 1604 N N . LYS A 1 202 ? -16.594 1.295 23.796 1.00 92.94 202 LYS A N 1
ATOM 1605 C CA . LYS A 1 202 ? -16.474 2.383 24.783 1.00 92.94 202 LYS A CA 1
ATOM 1606 C C . LYS A 1 202 ? -15.097 3.052 24.721 1.00 92.94 202 LYS A C 1
ATOM 1608 O O . LYS A 1 202 ? -14.991 4.263 24.918 1.00 92.94 202 LYS A O 1
ATOM 1613 N N . CYS A 1 203 ? -14.049 2.280 24.430 1.00 93.56 203 CYS A N 1
ATOM 1614 C CA . CYS A 1 203 ? -12.706 2.806 24.223 1.00 93.56 203 CYS A CA 1
ATOM 1615 C C . CYS A 1 203 ? -12.679 3.798 23.050 1.00 93.56 203 CYS A C 1
ATOM 1617 O O . CYS A 1 203 ? -12.889 3.434 21.890 1.00 93.56 203 CYS A O 1
ATOM 1619 N N . CYS A 1 204 ? -12.364 5.058 23.358 1.00 92.06 204 CYS A N 1
ATOM 1620 C CA . CYS A 1 204 ? -12.359 6.159 22.394 1.00 92.06 204 CYS A CA 1
ATOM 1621 C C . CYS A 1 204 ? -11.400 5.908 21.220 1.00 92.06 204 CYS A C 1
ATOM 1623 O O . CYS A 1 204 ? -11.719 6.231 20.077 1.00 92.06 204 CYS A O 1
ATOM 1625 N N . GLU A 1 205 ? -10.231 5.316 21.472 1.00 92.50 205 GLU A N 1
ATOM 1626 C CA . GLU A 1 205 ? -9.263 5.023 20.412 1.00 92.50 205 GLU A CA 1
ATOM 1627 C C . GLU A 1 205 ? -9.794 3.969 19.434 1.00 92.50 205 GLU A C 1
ATOM 1629 O O . GLU A 1 205 ? -9.824 4.219 18.227 1.00 92.50 205 GLU A O 1
ATOM 1634 N N . GLY A 1 206 ? -10.291 2.840 19.949 1.00 94.81 206 GLY A N 1
ATOM 1635 C CA . GLY A 1 206 ? -10.878 1.776 19.131 1.00 94.81 206 GLY A CA 1
ATOM 1636 C C . GLY A 1 206 ? -12.076 2.262 18.316 1.00 94.81 206 GLY A C 1
ATOM 1637 O O . GLY A 1 206 ? -12.124 2.050 17.104 1.00 94.81 206 GLY A O 1
ATOM 1638 N N . TYR A 1 207 ? -12.989 3.004 18.952 1.00 94.50 207 TYR A N 1
ATOM 1639 C CA . TYR A 1 207 ? -14.121 3.643 18.278 1.00 94.50 207 TYR A CA 1
ATOM 1640 C C . TYR A 1 207 ? -13.672 4.561 17.132 1.00 94.50 207 TYR A C 1
ATOM 1642 O O . TYR A 1 207 ? -14.194 4.472 16.021 1.00 94.50 207 TYR A O 1
ATOM 1650 N N . ASN A 1 208 ? -12.679 5.426 17.366 1.00 96.00 208 ASN A N 1
ATOM 1651 C CA . ASN A 1 208 ? -12.189 6.347 16.340 1.00 96.00 208 ASN A CA 1
ATOM 1652 C C . ASN A 1 208 ? -11.546 5.610 15.157 1.00 96.00 208 ASN A C 1
ATOM 1654 O O . ASN A 1 208 ? -11.718 6.032 14.011 1.00 96.00 208 ASN A O 1
ATOM 1658 N N . LEU A 1 209 ? -10.829 4.508 15.403 1.00 97.12 209 LEU A N 1
ATOM 1659 C CA . LEU A 1 209 ? -10.269 3.671 14.339 1.00 97.12 209 LEU A CA 1
ATOM 1660 C C . LEU A 1 209 ? -11.372 2.972 13.530 1.00 97.12 209 LEU A C 1
ATOM 1662 O O . LEU A 1 209 ? -11.315 2.986 12.300 1.00 97.12 209 LEU A O 1
ATOM 1666 N N . ALA A 1 210 ? -12.406 2.442 14.187 1.00 97.44 210 ALA A N 1
ATOM 1667 C CA . ALA A 1 210 ? -13.565 1.841 13.523 1.00 97.44 210 ALA A CA 1
ATOM 1668 C C . ALA A 1 210 ? -14.362 2.866 12.695 1.00 97.44 210 ALA A C 1
ATOM 1670 O O . ALA A 1 210 ? -14.691 2.628 11.532 1.00 97.44 210 ALA A O 1
ATOM 1671 N N . ALA A 1 211 ? -14.610 4.054 13.252 1.00 98.12 211 ALA A N 1
ATOM 1672 C CA . ALA A 1 211 ? -15.267 5.148 12.544 1.00 98.12 211 ALA A CA 1
ATOM 1673 C C . ALA A 1 211 ? -14.442 5.613 11.331 1.00 98.12 211 ALA A C 1
ATOM 1675 O O . ALA A 1 211 ? -14.995 5.896 10.264 1.00 98.12 211 ALA A O 1
ATOM 1676 N N . ARG A 1 212 ? -13.109 5.646 11.459 1.00 98.06 212 ARG A N 1
ATOM 1677 C CA . ARG A 1 212 ? -12.193 5.942 10.349 1.00 98.06 212 ARG A CA 1
ATOM 1678 C C . ARG A 1 212 ? -12.228 4.857 9.275 1.00 98.06 212 ARG A C 1
ATOM 1680 O O . ARG A 1 212 ? -12.256 5.208 8.100 1.00 98.06 212 ARG A O 1
ATOM 1687 N N . LEU A 1 213 ? -12.267 3.577 9.653 1.00 98.50 213 LEU A N 1
ATOM 1688 C CA . LEU A 1 213 ? -12.446 2.457 8.723 1.00 98.50 213 LEU A CA 1
ATOM 1689 C C . LEU A 1 213 ? -13.727 2.639 7.897 1.00 98.50 213 LEU A C 1
ATOM 1691 O O . LEU A 1 213 ? -13.655 2.657 6.668 1.00 98.50 213 LEU A O 1
ATOM 1695 N N . LEU A 1 214 ? -14.869 2.863 8.556 1.00 98.31 214 LEU A N 1
ATOM 1696 C CA . LEU A 1 214 ? -16.147 3.106 7.882 1.00 98.31 214 LEU A CA 1
ATOM 1697 C C . LEU A 1 214 ? -16.080 4.328 6.957 1.00 98.31 214 LEU A C 1
ATOM 1699 O O . LEU A 1 214 ? -16.443 4.241 5.785 1.00 98.31 214 LEU A O 1
ATOM 1703 N N . SER A 1 215 ? -15.582 5.459 7.463 1.00 98.06 215 SER A N 1
ATOM 1704 C CA . SER A 1 215 ? -15.438 6.694 6.686 1.00 98.06 215 SER A CA 1
ATOM 1705 C C . SER A 1 215 ? -14.589 6.476 5.433 1.00 98.06 215 SER A C 1
ATOM 1707 O O . SER A 1 215 ? -14.986 6.856 4.332 1.00 98.06 215 SER A O 1
ATOM 1709 N N . ASN A 1 216 ? -13.457 5.783 5.569 1.00 97.69 216 ASN A N 1
ATOM 1710 C CA . ASN A 1 216 ? -12.578 5.476 4.452 1.00 97.69 216 ASN A CA 1
ATOM 1711 C C . ASN A 1 216 ? -13.255 4.587 3.407 1.00 97.69 216 ASN A C 1
ATOM 1713 O O . ASN A 1 216 ? -13.114 4.885 2.222 1.00 97.69 216 ASN A O 1
ATOM 1717 N N . ILE A 1 217 ? -14.012 3.562 3.824 1.00 97.00 217 ILE A N 1
ATOM 1718 C CA . ILE A 1 217 ? -14.803 2.705 2.923 1.00 97.00 217 ILE A CA 1
ATOM 1719 C C . ILE A 1 217 ? -15.836 3.540 2.160 1.00 97.00 217 ILE A C 1
ATOM 1721 O O . ILE A 1 217 ? -15.906 3.464 0.935 1.00 97.00 217 ILE A O 1
ATOM 1725 N N . LEU A 1 218 ? -16.603 4.383 2.855 1.00 96.25 218 LEU A N 1
ATOM 1726 C CA . LEU A 1 218 ? -17.600 5.246 2.217 1.00 96.25 218 LEU A CA 1
ATOM 1727 C C . LEU A 1 218 ? -16.952 6.185 1.200 1.00 96.25 218 LEU A C 1
ATOM 1729 O O . LEU A 1 218 ? -17.460 6.366 0.096 1.00 96.25 218 LEU A O 1
ATOM 1733 N N . VAL A 1 219 ? -15.800 6.755 1.540 1.00 95.56 219 VAL A N 1
ATOM 1734 C CA . VAL A 1 219 ? -15.054 7.666 0.674 1.00 95.56 219 VAL A CA 1
ATOM 1735 C C . VAL A 1 219 ? -14.553 6.966 -0.596 1.00 95.56 219 VAL A C 1
ATOM 1737 O O . VAL A 1 219 ? -14.699 7.517 -1.688 1.00 95.56 219 VAL A O 1
ATOM 1740 N N . ILE A 1 220 ? -13.972 5.769 -0.500 1.00 94.00 220 ILE A N 1
ATOM 1741 C CA . ILE A 1 220 ? -13.431 5.057 -1.675 1.00 94.00 220 ILE A CA 1
ATOM 1742 C C . ILE A 1 220 ? -14.508 4.494 -2.604 1.00 94.00 220 ILE A C 1
ATOM 1744 O O . ILE A 1 220 ? -14.254 4.412 -3.803 1.00 94.00 220 ILE A O 1
ATOM 1748 N N . ILE A 1 221 ? -15.702 4.158 -2.100 1.00 93.31 221 ILE A N 1
ATOM 1749 C CA . ILE A 1 221 ? -16.814 3.699 -2.954 1.00 93.31 221 ILE A CA 1
ATOM 1750 C C . ILE A 1 221 ? -17.620 4.856 -3.559 1.00 93.31 221 ILE A C 1
ATOM 1752 O O . ILE A 1 221 ? -18.324 4.655 -4.542 1.00 93.31 221 ILE A O 1
ATOM 1756 N N . SER A 1 222 ? -17.526 6.067 -2.996 1.00 94.44 222 SER A N 1
ATOM 1757 C CA . SER A 1 222 ? -18.339 7.225 -3.411 1.00 94.44 222 SER A CA 1
ATOM 1758 C C . SER A 1 222 ? -17.585 8.291 -4.207 1.00 94.44 222 SER A C 1
ATOM 1760 O O . SER A 1 222 ? -18.188 9.287 -4.607 1.00 94.44 222 SER A O 1
ATOM 1762 N N . THR A 1 223 ? -16.284 8.119 -4.466 1.00 92.25 223 THR A N 1
ATOM 1763 C CA . THR A 1 223 ? -15.482 9.143 -5.154 1.00 92.25 223 THR A CA 1
ATOM 1764 C C . THR A 1 223 ? -14.814 8.638 -6.429 1.00 92.25 223 THR A C 1
ATOM 1766 O O . THR A 1 223 ? -14.266 7.542 -6.479 1.00 92.25 223 THR A O 1
ATOM 1769 N N . THR A 1 224 ? -14.815 9.489 -7.458 1.00 93.06 224 THR A N 1
ATOM 1770 C CA . THR A 1 224 ? -14.085 9.262 -8.712 1.00 93.06 224 THR A CA 1
ATOM 1771 C C . THR A 1 224 ? -12.626 9.680 -8.557 1.00 93.06 224 THR A C 1
ATOM 1773 O O . THR A 1 224 ? -12.356 10.803 -8.124 1.00 93.06 224 THR A O 1
ATOM 1776 N N . ARG A 1 225 ? -11.673 8.800 -8.892 1.00 90.12 225 ARG A N 1
ATOM 1777 C CA . ARG A 1 225 ? -10.227 9.047 -8.703 1.00 90.12 225 ARG A CA 1
ATOM 1778 C C . ARG A 1 225 ? -9.376 8.382 -9.783 1.00 90.12 225 ARG A C 1
ATOM 1780 O O . ARG A 1 225 ? -9.777 7.329 -10.275 1.00 90.12 225 ARG A O 1
ATOM 1787 N N . PRO A 1 226 ? -8.197 8.936 -10.110 1.00 90.88 226 PRO A N 1
ATOM 1788 C CA . PRO A 1 226 ? -7.218 8.216 -10.909 1.00 90.88 226 PRO A CA 1
ATOM 1789 C C . PRO A 1 226 ? -6.651 7.033 -10.112 1.00 90.88 226 PRO A C 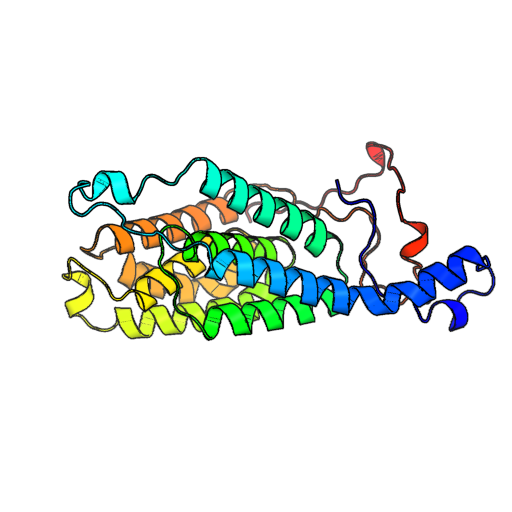1
ATOM 1791 O O . PRO A 1 226 ? -6.443 7.147 -8.899 1.00 90.88 226 PRO A O 1
ATOM 1794 N N . ILE A 1 227 ? -6.418 5.909 -10.788 1.00 87.25 227 ILE A N 1
ATOM 1795 C CA . ILE A 1 227 ? -5.890 4.675 -10.175 1.00 87.25 227 ILE A CA 1
ATOM 1796 C C . ILE A 1 227 ? -4.515 4.261 -10.709 1.00 87.25 227 ILE A C 1
ATOM 1798 O O . ILE A 1 227 ? -3.887 3.391 -10.119 1.00 87.25 227 ILE A O 1
ATOM 1802 N N . GLU A 1 228 ? -4.035 4.903 -11.773 1.00 82.81 228 GLU A N 1
ATOM 1803 C CA . GLU A 1 228 ? -2.780 4.560 -12.440 1.00 82.81 228 GLU A CA 1
ATOM 1804 C C . GLU A 1 228 ? -1.808 5.751 -12.441 1.00 82.81 228 GLU A C 1
ATOM 1806 O O . GLU A 1 228 ? -2.193 6.878 -12.760 1.00 82.81 228 GLU A O 1
ATOM 1811 N N . PHE A 1 229 ? -0.550 5.497 -12.064 1.00 88.06 229 PHE A N 1
ATOM 1812 C CA . PHE A 1 229 ? 0.504 6.504 -11.870 1.00 88.06 229 PHE A CA 1
ATOM 1813 C C . PHE A 1 229 ? 1.890 6.049 -12.378 1.00 88.06 229 PHE A C 1
ATOM 1815 O O . PHE A 1 229 ? 2.919 6.640 -12.022 1.00 88.06 229 PHE A O 1
ATOM 1822 N N . ARG A 1 230 ? 1.949 4.990 -13.191 1.00 90.19 230 ARG A N 1
ATOM 1823 C CA . ARG A 1 230 ? 3.148 4.569 -13.928 1.00 90.19 230 ARG A CA 1
ATOM 1824 C C . ARG A 1 230 ? 3.689 5.694 -14.809 1.00 90.19 230 ARG A C 1
ATOM 1826 O O . ARG A 1 230 ? 2.944 6.518 -15.332 1.00 90.19 230 ARG A O 1
ATOM 1833 N N . SER A 1 231 ? 5.006 5.704 -14.994 1.00 89.75 231 SER A N 1
ATOM 1834 C CA . SER A 1 231 ? 5.684 6.633 -15.900 1.00 89.75 231 SER A CA 1
ATOM 1835 C C . SER A 1 231 ? 5.580 6.232 -17.371 1.00 89.75 231 SER A C 1
ATOM 1837 O O . SER A 1 231 ? 6.029 6.994 -18.211 1.00 89.75 231 SER A O 1
ATOM 1839 N N . SER A 1 232 ? 5.029 5.063 -17.701 1.00 88.56 232 SER A N 1
ATOM 1840 C CA . SER A 1 232 ? 4.779 4.633 -19.079 1.00 88.56 232 SER A CA 1
ATOM 1841 C C . SER A 1 232 ? 3.346 4.131 -19.237 1.00 88.56 232 SER A C 1
ATOM 1843 O O . SER A 1 232 ? 2.783 3.531 -18.322 1.00 88.56 232 SER A O 1
ATOM 1845 N N . ASN A 1 233 ? 2.785 4.320 -20.43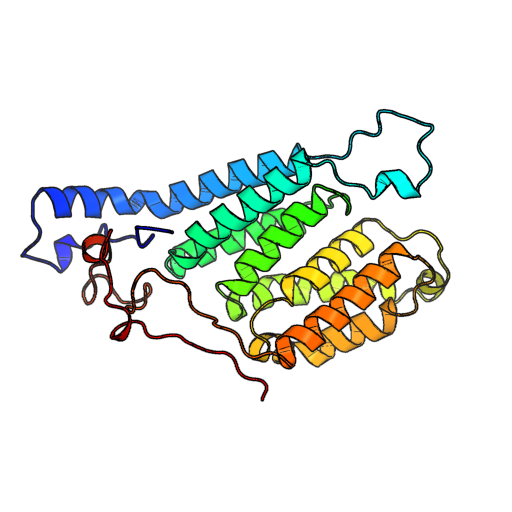4 1.00 84.81 233 ASN A N 1
ATOM 1846 C CA . ASN A 1 233 ? 1.511 3.716 -20.839 1.00 84.81 233 ASN A CA 1
ATOM 1847 C C . ASN A 1 233 ? 1.638 2.197 -21.085 1.00 84.81 233 ASN A C 1
ATOM 1849 O O . ASN A 1 233 ? 0.633 1.516 -21.280 1.00 84.81 233 ASN A O 1
ATOM 1853 N N . GLN A 1 234 ? 2.861 1.656 -21.130 1.00 88.19 234 GLN A N 1
ATOM 1854 C CA . GLN A 1 234 ? 3.089 0.222 -21.284 1.00 88.19 234 GLN A CA 1
ATOM 1855 C C . GLN A 1 234 ? 2.940 -0.502 -19.944 1.00 88.19 234 GLN A C 1
ATOM 1857 O O . GLN A 1 234 ? 3.408 -0.040 -18.904 1.00 88.19 234 GLN A O 1
ATOM 1862 N N . HIS A 1 235 ? 2.331 -1.685 -19.972 1.00 88.81 235 HIS A N 1
ATOM 1863 C CA . HIS A 1 235 ? 2.303 -2.557 -18.804 1.00 88.81 235 HIS A CA 1
ATOM 1864 C C . HIS A 1 235 ? 3.694 -3.143 -18.539 1.00 88.81 235 HIS A C 1
ATOM 1866 O O . HIS A 1 235 ? 4.279 -3.789 -19.405 1.00 88.81 235 HIS A O 1
ATOM 1872 N N . TYR A 1 236 ? 4.180 -2.977 -17.311 1.00 92.06 236 TYR A N 1
ATOM 1873 C CA . TYR A 1 236 ? 5.481 -3.487 -16.855 1.00 92.06 236 TYR A CA 1
ATOM 1874 C C . TYR A 1 236 ? 5.557 -5.009 -16.711 1.00 92.06 236 TYR A C 1
ATOM 1876 O O . TYR A 1 236 ? 6.624 -5.542 -16.437 1.00 92.06 236 TYR A O 1
ATOM 1884 N N . ASP A 1 237 ? 4.432 -5.693 -16.906 1.00 89.69 237 ASP A N 1
ATOM 1885 C CA . ASP A 1 237 ? 4.322 -7.150 -16.837 1.00 89.69 237 ASP A CA 1
ATOM 1886 C C . ASP A 1 237 ? 4.420 -7.806 -18.228 1.00 89.69 237 ASP A C 1
ATOM 1888 O O . ASP A 1 237 ? 4.305 -9.024 -18.353 1.00 89.69 237 ASP A O 1
ATOM 1892 N N . LYS A 1 238 ? 4.628 -7.008 -19.287 1.00 92.88 238 LYS A N 1
ATOM 1893 C CA . LYS A 1 238 ? 4.906 -7.532 -20.628 1.00 92.88 238 LYS A CA 1
ATOM 1894 C C . LYS A 1 238 ? 6.249 -8.272 -20.646 1.00 92.88 238 LYS A C 1
ATOM 1896 O O . LYS A 1 238 ? 7.195 -7.802 -20.012 1.00 92.88 238 LYS A O 1
ATOM 1901 N N . PRO A 1 239 ? 6.365 -9.381 -21.398 1.00 92.38 239 PRO A N 1
ATOM 1902 C CA . PRO A 1 239 ? 7.644 -10.050 -21.592 1.00 92.38 239 PRO A CA 1
ATOM 1903 C C . PRO A 1 239 ? 8.692 -9.092 -22.161 1.00 92.38 239 PRO A C 1
ATOM 1905 O O . PRO A 1 239 ? 8.389 -8.299 -23.057 1.00 92.38 239 PRO A O 1
ATOM 1908 N N . VAL A 1 240 ? 9.939 -9.224 -21.698 1.00 93.06 240 VAL A N 1
ATOM 1909 C CA . VAL A 1 240 ? 11.067 -8.410 -22.184 1.00 93.06 240 VAL A CA 1
ATOM 1910 C C . VAL A 1 240 ? 11.228 -8.532 -23.702 1.00 93.06 240 VAL A C 1
ATOM 1912 O O . VAL A 1 240 ? 11.621 -7.576 -24.354 1.00 93.06 240 VAL A O 1
ATOM 1915 N N . SER A 1 241 ? 10.852 -9.667 -24.295 1.00 92.69 241 SER A N 1
ATOM 1916 C CA . SER A 1 241 ? 10.866 -9.882 -25.746 1.00 92.69 241 SER A CA 1
ATOM 1917 C C . SER A 1 241 ? 9.935 -8.962 -26.546 1.00 92.69 241 SER A C 1
ATOM 1919 O O . SER A 1 241 ? 10.153 -8.767 -27.736 1.00 92.69 241 SER A O 1
ATOM 1921 N N . GLU A 1 242 ? 8.876 -8.434 -25.926 1.00 93.00 242 GLU A N 1
ATOM 1922 C CA . GLU A 1 242 ? 7.871 -7.579 -26.578 1.00 93.00 242 GLU A CA 1
ATOM 1923 C C . GLU A 1 242 ? 8.005 -6.106 -26.184 1.00 93.00 242 GLU A C 1
ATOM 1925 O O . GLU A 1 242 ? 7.584 -5.211 -26.918 1.00 93.00 242 GLU A O 1
ATOM 1930 N N . PHE A 1 243 ? 8.564 -5.846 -25.005 1.00 94.00 243 PHE A N 1
ATOM 1931 C CA . PHE A 1 243 ? 8.694 -4.518 -24.435 1.00 94.00 243 PHE A CA 1
ATOM 1932 C C . PHE A 1 243 ? 10.029 -4.415 -23.710 1.00 94.00 243 PHE A C 1
ATOM 1934 O O . PHE A 1 243 ? 10.312 -5.238 -22.849 1.00 94.00 243 PHE A O 1
ATOM 1941 N N . LEU A 1 244 ? 10.820 -3.389 -24.035 1.00 95.12 244 LEU A N 1
ATOM 1942 C CA . LEU A 1 244 ? 12.101 -3.117 -23.388 1.00 95.12 244 LEU A CA 1
ATOM 1943 C C . LEU A 1 244 ? 11.976 -1.903 -22.442 1.00 95.12 244 LEU A C 1
ATOM 1945 O O . LEU A 1 244 ? 12.048 -0.763 -22.911 1.00 95.12 244 LEU A O 1
ATOM 1949 N N . PRO A 1 245 ? 11.795 -2.113 -21.121 1.00 94.81 245 PRO A N 1
ATOM 1950 C CA . PRO A 1 245 ? 11.524 -1.045 -20.155 1.00 94.81 245 PRO A CA 1
ATOM 1951 C C . PRO A 1 245 ? 12.596 0.043 -20.087 1.00 94.81 245 PRO A C 1
ATOM 1953 O O . PRO A 1 245 ? 12.262 1.206 -19.857 1.00 94.81 245 PRO A O 1
ATOM 1956 N N . ILE A 1 246 ? 13.871 -0.303 -20.305 1.00 95.12 246 ILE A N 1
ATOM 1957 C CA . ILE A 1 246 ? 14.982 0.659 -20.221 1.00 95.12 246 ILE A CA 1
ATOM 1958 C C . ILE A 1 246 ? 14.861 1.799 -21.243 1.00 95.12 246 ILE A C 1
ATOM 1960 O O . ILE A 1 246 ? 15.293 2.916 -20.975 1.00 95.12 246 ILE A O 1
ATOM 1964 N N . ARG A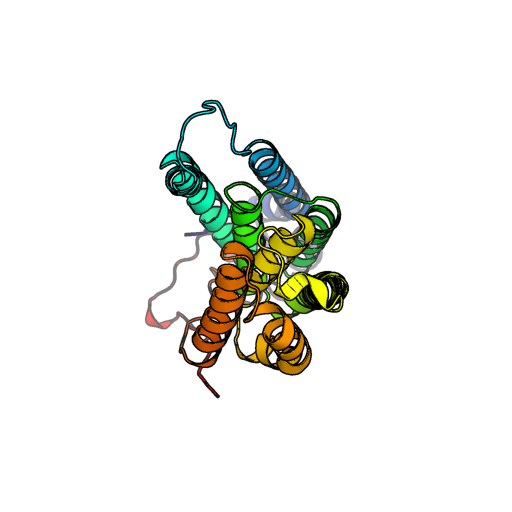 1 247 ? 14.188 1.564 -22.379 1.00 94.25 247 ARG A N 1
ATOM 1965 C CA . ARG A 1 247 ? 13.948 2.586 -23.414 1.00 94.25 247 ARG A CA 1
ATOM 1966 C C . ARG A 1 247 ? 12.849 3.585 -23.038 1.00 94.25 247 ARG A C 1
ATOM 1968 O O . ARG A 1 247 ? 12.687 4.602 -23.706 1.00 94.25 247 ARG A O 1
ATOM 1975 N N . GLU A 1 248 ? 12.103 3.326 -21.966 1.00 93.06 248 GLU A N 1
ATOM 1976 C CA . GLU A 1 248 ? 11.120 4.263 -21.408 1.00 93.06 248 GLU A CA 1
ATOM 1977 C C . GLU A 1 248 ? 11.718 5.150 -20.299 1.00 93.06 248 GLU A C 1
ATOM 1979 O O . GLU A 1 248 ? 11.028 6.016 -19.758 1.00 93.06 248 GLU A O 1
ATOM 1984 N N . TRP A 1 249 ? 12.997 4.968 -19.948 1.00 93.56 249 TRP A N 1
ATOM 1985 C CA . TRP A 1 249 ? 13.656 5.758 -18.909 1.00 93.56 249 TRP A CA 1
ATOM 1986 C C . TRP A 1 249 ? 13.754 7.229 -19.322 1.00 93.56 249 TRP A C 1
ATOM 1988 O O . TRP A 1 249 ? 14.245 7.567 -20.396 1.00 93.56 249 TRP A O 1
ATOM 1998 N N . GLY A 1 250 ? 13.271 8.122 -18.456 1.00 90.06 250 GLY A N 1
ATOM 1999 C CA . GLY A 1 250 ? 13.295 9.570 -18.683 1.00 90.06 250 GLY A CA 1
ATOM 2000 C C . GLY A 1 250 ? 12.401 10.067 -19.824 1.00 90.06 250 GLY A C 1
ATOM 2001 O O . GLY A 1 250 ? 12.454 11.253 -20.157 1.00 90.06 250 GLY A O 1
ATOM 2002 N N . LYS A 1 251 ? 11.574 9.200 -20.421 1.00 89.25 251 LYS A N 1
ATOM 2003 C CA . LYS A 1 251 ? 10.685 9.578 -21.520 1.00 89.25 251 LYS A CA 1
ATOM 2004 C C . LYS A 1 251 ? 9.636 10.581 -21.045 1.00 89.25 251 LYS A C 1
ATOM 2006 O O . LYS A 1 251 ? 9.030 10.430 -19.986 1.00 89.25 251 LYS A O 1
ATOM 2011 N N . THR A 1 252 ? 9.425 11.620 -21.844 1.00 85.75 252 THR A N 1
ATOM 2012 C CA . THR A 1 252 ? 8.398 12.632 -21.604 1.00 85.75 252 THR A CA 1
ATOM 2013 C C . THR A 1 252 ? 7.181 12.367 -22.481 1.00 85.75 252 THR A C 1
ATOM 2015 O O . THR A 1 252 ? 7.280 11.759 -23.547 1.00 85.75 252 THR A O 1
ATOM 2018 N N . PHE A 1 253 ? 6.020 12.830 -22.023 1.00 80.38 253 PHE A N 1
ATOM 2019 C CA . PHE A 1 253 ? 4.754 12.682 -22.734 1.00 80.38 253 PHE A CA 1
ATOM 2020 C C . PHE A 1 253 ? 4.170 14.052 -23.035 1.00 80.38 253 PHE A C 1
ATOM 2022 O O . PHE A 1 253 ? 4.270 14.980 -22.225 1.00 80.38 253 PHE A O 1
ATOM 2029 N N . LEU A 1 254 ? 3.522 14.164 -24.191 1.00 84.00 254 LEU A N 1
ATOM 2030 C CA . LEU A 1 254 ? 2.619 15.272 -24.447 1.00 84.00 254 LEU A CA 1
ATOM 2031 C C . LEU A 1 254 ? 1.328 15.020 -23.668 1.00 84.00 254 LEU A C 1
ATOM 2033 O O . LEU A 1 254 ? 0.889 13.885 -23.509 1.00 84.00 254 LEU A O 1
ATOM 2037 N N . THR A 1 255 ? 0.691 16.083 -23.181 1.00 82.06 255 THR A N 1
ATOM 2038 C CA . THR A 1 255 ? -0.494 15.967 -22.314 1.00 82.06 255 THR A CA 1
ATOM 2039 C C . THR A 1 255 ? -1.647 15.190 -22.963 1.00 82.06 255 THR A C 1
ATOM 2041 O O . THR A 1 255 ? -2.432 14.579 -22.249 1.00 82.06 255 THR A O 1
ATOM 2044 N N . HIS A 1 256 ? -1.743 15.182 -24.297 1.00 84.69 256 HIS A N 1
ATOM 2045 C CA . HIS A 1 256 ? -2.782 14.450 -25.027 1.00 84.69 256 HIS A CA 1
ATOM 2046 C C . HIS A 1 256 ? -2.517 12.942 -25.165 1.00 84.69 256 HIS A C 1
ATOM 2048 O O . HIS A 1 256 ? -3.455 12.206 -25.451 1.00 84.69 256 HIS A O 1
ATOM 2054 N N . ASP A 1 257 ? -1.285 12.483 -24.927 1.00 84.00 257 ASP A N 1
ATOM 2055 C CA . ASP A 1 257 ? -0.906 11.063 -24.997 1.00 84.00 257 ASP A CA 1
ATOM 2056 C C . ASP A 1 257 ? -1.064 10.344 -23.645 1.00 84.00 257 ASP A C 1
ATOM 2058 O O . ASP A 1 257 ? -0.860 9.131 -23.535 1.00 84.00 257 ASP A O 1
ATOM 2062 N N . VAL A 1 258 ? -1.404 11.090 -22.587 1.00 82.12 258 VAL A N 1
ATOM 2063 C CA . VAL A 1 258 ? -1.566 10.551 -21.236 1.00 82.12 258 VAL A CA 1
ATOM 2064 C C . VAL A 1 258 ? -2.898 9.817 -21.142 1.00 82.12 258 VAL A C 1
ATOM 2066 O O . VAL A 1 258 ? -3.968 10.422 -21.215 1.00 82.12 258 VAL A O 1
ATOM 2069 N N . THR A 1 259 ? -2.831 8.505 -20.925 1.00 84.69 259 THR A N 1
ATOM 2070 C CA . THR A 1 259 ? -4.017 7.694 -20.639 1.00 84.69 259 THR A CA 1
ATOM 2071 C C . THR A 1 259 ? -4.218 7.641 -19.132 1.00 84.69 259 THR A C 1
ATOM 2073 O O . THR A 1 259 ? -3.383 7.102 -18.412 1.00 84.69 259 THR A O 1
ATOM 2076 N N . VAL A 1 260 ? -5.316 8.221 -18.642 1.00 86.81 260 VAL A N 1
ATOM 2077 C CA . VAL A 1 260 ? -5.656 8.185 -17.214 1.00 86.81 260 VAL A CA 1
ATOM 2078 C C . VAL A 1 260 ? -6.730 7.137 -16.980 1.00 86.81 260 VAL A C 1
ATOM 2080 O O . VAL A 1 260 ? -7.846 7.254 -17.489 1.00 86.81 260 VAL A O 1
ATOM 2083 N N . GLU A 1 261 ? -6.403 6.133 -16.175 1.00 88.62 261 GLU A N 1
ATOM 2084 C CA . GLU A 1 261 ? -7.383 5.173 -15.681 1.00 88.62 261 GLU A CA 1
ATOM 2085 C C . GLU A 1 261 ? -8.107 5.744 -14.462 1.00 88.62 261 GLU A C 1
ATOM 2087 O O . GLU A 1 261 ? -7.478 6.217 -13.510 1.00 88.62 261 GLU A O 1
ATOM 2092 N N . TRP A 1 262 ? -9.437 5.677 -14.480 1.00 90.31 262 TRP A N 1
ATOM 2093 C CA . TRP A 1 262 ? -10.297 6.200 -13.424 1.00 90.31 262 TRP A CA 1
ATOM 2094 C C . TRP A 1 262 ? -11.079 5.077 -12.755 1.00 90.31 262 TRP A C 1
ATOM 2096 O O . TRP A 1 262 ? -11.654 4.218 -13.424 1.00 90.31 262 TRP A O 1
ATOM 2106 N N . THR A 1 263 ? -11.193 5.142 -11.432 1.00 88.31 263 THR A N 1
ATOM 2107 C CA . THR A 1 263 ? -12.283 4.474 -10.723 1.00 88.31 263 THR A CA 1
ATOM 2108 C C . THR A 1 263 ? -13.464 5.427 -10.623 1.00 88.31 263 THR A C 1
ATOM 2110 O O . THR A 1 263 ? -13.281 6.617 -10.366 1.00 88.31 263 THR A O 1
ATOM 2113 N N . THR A 1 264 ? -14.665 4.913 -10.855 1.00 86.38 264 THR A N 1
ATOM 2114 C CA . THR A 1 264 ? -15.930 5.640 -10.726 1.00 86.38 264 THR A CA 1
ATOM 2115 C C . THR A 1 264 ? -16.840 4.869 -9.771 1.00 86.38 264 THR A C 1
ATOM 2117 O O . THR A 1 264 ? -16.787 3.634 -9.777 1.00 86.38 264 THR A O 1
ATOM 2120 N N . PRO A 1 265 ? -17.653 5.563 -8.954 1.00 84.50 265 PRO A N 1
ATOM 2121 C CA . PRO A 1 265 ? -18.676 4.922 -8.133 1.00 84.50 265 PRO A CA 1
ATOM 2122 C C . PRO A 1 265 ? -19.638 4.114 -9.007 1.00 84.50 265 PRO A C 1
ATOM 2124 O O . PRO A 1 265 ? -20.212 4.663 -9.951 1.00 84.50 265 PRO A O 1
ATOM 2127 N N . GLY A 1 266 ? -19.800 2.827 -8.708 1.00 59.41 266 GLY A N 1
ATOM 2128 C CA . GLY A 1 266 ? -20.654 1.912 -9.465 1.00 59.41 266 GLY A CA 1
ATOM 2129 C C . GLY A 1 266 ? -20.576 0.490 -8.951 1.00 59.41 266 GLY A C 1
ATOM 2130 O O . GLY A 1 266 ? -19.440 0.038 -8.678 1.00 59.41 266 GLY A O 1
#

Radius of gyration: 20.99 Å; chains: 1; bounding box: 48×31×65 Å

InterPro domains:
  IPR032430 Proteasome activator Blm10, middle HEAT repeats region [PF16507] (18-265)
  IPR035309 Proteasome activator complex subunit 4 [PTHR32170] (2-265)

Foldseek 3Di:
DAQAQLAQQQCLVVQDPPADPVNNVVNVVSVCSLVVLLVVLVVLLVVLVVFAPPCPDPDDDPVCSLDDDPVLVVSLVVLLVVLLNSLLRYAPVSLLVNLVSLLCSLVVDQGAVRRSLLSSLSSLLSSCLNPVQSSCVRQVVVLLVQLLVQLVPPCQQVDQDDDSNNLSSLSSLLRSLLHALVNNVVCVVSLVSSLVRQCRRNHPSSNVSSVSSVVSNCDNLADKDFRHDHLDPDRSNDPSSVDPRRVSRNDDDDPVVDDTDMRHRD

Sequence (266 aa):
TSMIPVVDSSGASEYWKDLTEEEEVVCAATSQLEDFVLEFLDRCFSLVDNSVLESTRLEQNDQNKQQRSRMENVVENAIVSTFTCLLNQTSQQIFKSALRKLHTFVTSRILETTVSGKCVASICRTFAKVRPEETLRLLLPHLCRTVLSYAEHEDIRQEETLDNELLYNLLLLAEIVQCNGKTVVGYSEQLEKVLDLTLHLKCCEGYNLAARLLSNILVIISTTRPIEFRSSNQHYDKPVSEFLPIREWGKTFLTHDVTVEWTTPG

Organism: NCBI:txid320908

pLDDT: mean 90.13, std 11.61, range [42.16, 98.56]

Secondary structure (DSSP, 8-state):
---S-B---TTGGGT-S---HHHHHHHHHGGGHHHHHHHHHHHHHHHHHT-------TT--HHHHT---HHHHHHHHHHHHHHHHHHTTB-HHHHHHHHHHHHHHHHS----TTTHHHHHHHHHHHHHHHSHHHHHHHHHHHHHHHHHHHHTSGGGGT-SS--HHHHHHHHHHHHHTSS-HHHHHTTHHHHHHHHHHHTT-SSHHHHHHHHHHHHHHHHHHH--EE----SSSS-TTS-TTT--GGGGTT----GGG----EE---